Protein AF-A0A7X9WZS4-F1 (afdb_monomer_lite)

Organism: NCBI:txid2728834

InterPro domains:
  IPR036465 von Willebrand factor A-like domain superfamily [G3DSA:3.40.50.410] (125-328)
  IPR036465 von Willebrand factor A-like domain superfamily [SSF53300] (155-324)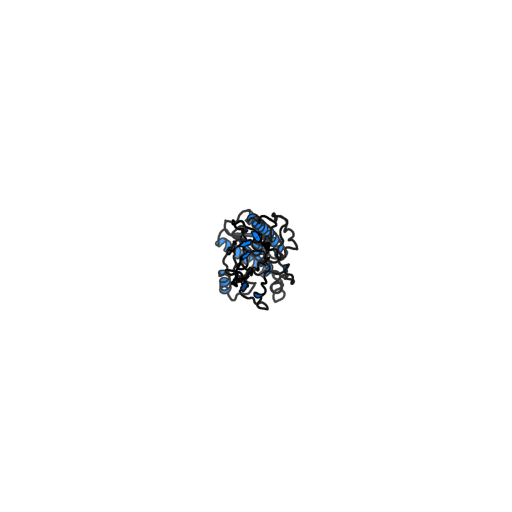

Radius of gyration: 30.69 Å; chains: 1; bounding box: 84×56×125 Å

Secondary structure (DSSP, 8-state):
-------------------PPPP----S---EEES------GGGB-STT-B-SEEEES-SGGG--EEEE--S-EE-SSPPPPSSS--TTTTSSPPTT-GGG-TTPPP-SSGGGS-EE--TTS----B-TTS-B-SS-EEESSPPP--SEE--PPPPPPS---SSHHHHHHHHTT----S-B-HHHHHHHHHHHH-SSSTTHHHHSB-TTSPBPPEEEEEEESS--B--TTEEETTEEHHHH-TT---TT---HHHHHHHHHHHHHHHHHHHHHTTEEEEEEEESS---HHHHHHHHHHSPTT-EEEESSHHHHHHHHHHHHHHHHHHHH--

Sequence (331 aa):
MVSGKCQIQRRYISGYLKRNYQRTDTTGFKEYEYDQLTFNVSGLKAGGSSWSTGITAPVGAFGQTATIGWDGCIEERQTYQNSDDDPTGEFSPIPASALDMNIDMVPNGSDASKWRPLLPDLVWGRYDSVGNWTTAKVKTSSDLSRNYTYACPTAASKLKAYSSANAFESYVNTLYPNGNTYHDIGLLWGARLMSPTGLFGSENAFTSTGGEIERHLVFMTDGDTVTSNQGYTAHGVGWWDRRQTRSNAGPSSNVLTSVVNERTKALCSAVKSKNITLWVISFGSGVSSGAQALLQSCASPNRFYVAANSATLISNFQQIADEISQLRLTK

Structure (mmCIF, N/CA/C/O backbone):
data_AF-A0A7X9WZS4-F1
#
_entry.id   AF-A0A7X9WZS4-F1
#
loop_
_atom_site.group_PDB
_atom_site.id
_atom_site.type_symbol
_atom_site.label_atom_id
_atom_site.label_alt_id
_atom_site.label_comp_id
_atom_site.label_asym_id
_atom_site.label_entity_id
_atom_site.label_seq_id
_atom_site.pdbx_PDB_ins_code
_atom_site.Cartn_x
_atom_site.Cartn_y
_atom_site.Cartn_z
_atom_site.occupancy
_atom_site.B_iso_or_equiv
_atom_site.auth_seq_id
_atom_site.auth_comp_id
_atom_site.auth_asym_id
_atom_site.auth_atom_id
_atom_site.pdbx_PDB_model_num
ATOM 1 N N . MET A 1 1 ? 60.852 -33.799 -94.257 1.00 41.00 1 MET A N 1
ATOM 2 C CA . MET A 1 1 ? 61.309 -33.757 -92.849 1.00 41.00 1 MET A CA 1
ATOM 3 C C . MET A 1 1 ? 61.554 -32.297 -92.493 1.00 41.00 1 MET A C 1
ATOM 5 O O . MET A 1 1 ? 62.288 -31.678 -93.238 1.00 41.00 1 MET A O 1
ATOM 9 N N . VAL A 1 2 ? 60.985 -31.631 -91.490 1.00 43.75 2 VAL A N 1
ATOM 10 C CA . VAL A 1 2 ? 59.870 -31.848 -90.553 1.00 43.75 2 VAL A CA 1
ATOM 11 C C . VAL A 1 2 ? 59.247 -30.450 -90.363 1.00 43.75 2 VAL A C 1
ATOM 13 O O . VAL A 1 2 ? 59.961 -29.453 -90.320 1.00 43.75 2 VAL A O 1
ATOM 16 N N . SER A 1 3 ? 57.917 -30.387 -90.324 1.00 52.94 3 SER A N 1
ATOM 17 C CA . SER A 1 3 ? 57.103 -29.184 -90.098 1.00 52.94 3 SER A CA 1
ATOM 18 C C . SER A 1 3 ? 57.341 -28.578 -88.706 1.00 52.94 3 SER A C 1
ATOM 20 O O . SER A 1 3 ? 57.421 -29.322 -87.735 1.00 52.94 3 SER A O 1
ATOM 22 N N . GLY A 1 4 ? 57.385 -27.246 -88.585 1.00 48.25 4 GLY A N 1
ATOM 23 C CA . GLY A 1 4 ? 57.456 -26.558 -87.290 1.00 48.25 4 GLY A CA 1
ATOM 24 C C . GLY A 1 4 ? 56.465 -25.400 -87.202 1.00 48.25 4 GLY A C 1
ATOM 25 O O . GLY A 1 4 ? 56.824 -24.260 -87.475 1.00 48.25 4 GLY A O 1
ATOM 26 N N . LYS A 1 5 ? 55.207 -25.673 -86.834 1.00 56.31 5 LYS A N 1
ATOM 27 C CA . LYS A 1 5 ? 54.252 -24.625 -86.433 1.00 56.31 5 LYS A CA 1
ATOM 28 C C . LYS A 1 5 ? 54.422 -24.345 -84.938 1.00 56.31 5 LYS A C 1
ATOM 30 O O . LYS A 1 5 ? 54.265 -25.255 -84.130 1.00 56.31 5 LYS A O 1
ATOM 35 N N . CYS A 1 6 ? 54.693 -23.094 -84.570 1.00 53.88 6 CYS A N 1
ATOM 36 C CA . CYS A 1 6 ? 54.651 -22.649 -83.178 1.00 53.88 6 CYS A CA 1
ATOM 37 C C . CYS A 1 6 ? 53.186 -22.607 -82.713 1.00 53.88 6 CYS A C 1
ATOM 39 O O . CYS A 1 6 ? 52.378 -21.860 -83.264 1.00 53.88 6 CYS A O 1
ATOM 41 N N . GLN A 1 7 ? 52.825 -23.447 -81.744 1.00 59.97 7 GLN A N 1
ATOM 42 C CA . GLN A 1 7 ? 51.494 -23.476 -81.140 1.00 59.97 7 GLN A CA 1
ATOM 43 C C . GLN A 1 7 ? 51.569 -22.791 -79.774 1.00 59.97 7 GLN A C 1
ATOM 45 O O . GLN A 1 7 ? 52.164 -23.323 -78.839 1.00 59.97 7 GLN A O 1
ATOM 50 N N . ILE A 1 8 ? 50.969 -21.606 -79.645 1.00 58.84 8 ILE A N 1
ATOM 51 C CA . ILE A 1 8 ? 50.782 -20.960 -78.342 1.00 58.84 8 ILE A CA 1
ATOM 52 C C . ILE A 1 8 ? 49.623 -21.673 -77.641 1.00 58.84 8 ILE A C 1
ATOM 54 O O . ILE A 1 8 ? 48.464 -21.524 -78.026 1.00 58.84 8 ILE A O 1
ATOM 58 N N . GLN A 1 9 ? 49.928 -22.456 -76.608 1.00 53.09 9 GLN A N 1
ATOM 59 C CA . GLN A 1 9 ? 48.918 -23.117 -75.786 1.00 53.09 9 GLN A CA 1
ATOM 60 C C . GLN A 1 9 ? 48.553 -22.210 -74.600 1.00 53.09 9 GLN A C 1
ATOM 62 O O . GLN A 1 9 ? 49.318 -22.076 -73.646 1.00 53.09 9 GLN A O 1
ATOM 67 N N . ARG A 1 10 ? 47.372 -21.580 -74.634 1.00 53.22 10 ARG A N 1
ATOM 68 C CA . ARG A 1 10 ? 46.830 -20.843 -73.481 1.00 53.22 10 ARG A CA 1
ATOM 69 C C . ARG A 1 10 ? 46.380 -21.855 -72.424 1.00 53.22 10 ARG A C 1
ATOM 71 O O . ARG A 1 10 ? 45.438 -22.607 -72.656 1.00 53.22 10 ARG A O 1
ATOM 78 N N . ARG A 1 11 ? 47.052 -21.895 -71.272 1.00 59.06 11 ARG A N 1
ATOM 79 C CA . ARG A 1 11 ? 46.631 -22.709 -70.121 1.00 59.06 11 ARG A CA 1
ATOM 80 C C . ARG A 1 11 ? 45.842 -21.838 -69.149 1.00 59.06 11 ARG A C 1
ATOM 82 O O . ARG A 1 11 ? 46.345 -20.816 -68.692 1.00 59.06 11 ARG A O 1
ATOM 89 N N . TYR A 1 12 ? 44.615 -22.241 -68.839 1.00 57.38 12 TYR A N 1
ATOM 90 C CA . TYR A 1 12 ? 43.842 -21.656 -67.748 1.00 57.38 12 TYR A CA 1
ATOM 91 C C . TYR A 1 12 ? 44.229 -22.376 -66.458 1.00 57.38 12 TYR A C 1
ATOM 93 O O . TYR A 1 12 ? 44.063 -23.589 -66.353 1.00 57.38 12 TYR A O 1
ATOM 101 N N . ILE A 1 13 ? 44.777 -21.640 -65.494 1.00 62.72 13 ILE A N 1
ATOM 102 C CA . ILE A 1 13 ? 44.981 -22.144 -64.136 1.00 62.72 13 ILE A CA 1
ATOM 103 C C . ILE A 1 13 ? 43.750 -21.728 -63.334 1.00 62.72 13 ILE A C 1
ATOM 105 O O . ILE A 1 13 ? 43.575 -20.553 -63.020 1.00 62.72 13 ILE A O 1
ATOM 109 N N . SER A 1 14 ? 42.883 -22.686 -63.023 1.00 64.75 14 SER A N 1
ATOM 110 C CA . SER A 1 14 ? 41.799 -22.499 -62.061 1.00 64.75 14 SER A CA 1
ATOM 111 C C . SER A 1 14 ? 42.346 -22.800 -60.669 1.00 64.75 14 SER A C 1
ATOM 113 O O . SER A 1 14 ? 42.598 -23.953 -60.331 1.00 64.75 14 SER A O 1
ATOM 115 N N . GLY A 1 15 ? 42.584 -21.758 -59.875 1.00 67.00 15 GLY A N 1
ATOM 116 C CA . GLY A 1 15 ? 42.929 -21.892 -58.461 1.00 67.00 15 GLY A CA 1
ATOM 117 C C . GLY A 1 15 ? 41.693 -21.723 -57.581 1.00 67.00 15 GLY A C 1
ATOM 118 O O . GLY A 1 15 ? 40.838 -20.887 -57.867 1.00 67.00 15 GLY A O 1
ATOM 119 N N . TYR A 1 16 ? 41.605 -22.480 -56.489 1.00 66.69 16 TYR A N 1
ATOM 120 C CA . TYR A 1 16 ? 40.638 -22.200 -55.429 1.00 66.69 16 TYR A CA 1
ATOM 121 C C . TYR A 1 16 ? 41.193 -21.104 -54.523 1.00 66.69 16 TYR A C 1
ATOM 123 O O . TYR A 1 16 ? 42.286 -21.232 -53.970 1.00 66.69 16 TYR A O 1
ATOM 131 N N . LEU A 1 17 ? 40.431 -20.028 -54.343 1.00 62.72 17 LEU A N 1
ATOM 132 C CA . LEU A 1 17 ? 40.780 -18.972 -53.403 1.00 62.72 17 LEU A CA 1
ATOM 133 C C . LEU A 1 17 ? 40.335 -19.413 -52.004 1.00 62.72 17 LEU A C 1
ATOM 135 O O . LEU A 1 17 ? 39.172 -19.272 -51.630 1.00 62.72 17 LEU A O 1
ATOM 139 N N . LYS A 1 18 ? 41.253 -20.004 -51.235 1.00 64.44 18 LYS A N 1
ATOM 140 C CA . LYS A 1 18 ? 40.987 -20.409 -49.851 1.00 64.44 18 LYS A CA 1
ATOM 141 C C . LYS A 1 18 ? 41.069 -19.177 -48.944 1.00 64.44 18 LYS A C 1
ATOM 143 O O . LYS A 1 18 ? 42.159 -18.718 -48.619 1.00 64.44 18 LYS A O 1
ATOM 148 N N . ARG A 1 19 ? 39.918 -18.626 -48.548 1.00 68.06 19 ARG A N 1
ATOM 149 C CA . ARG A 1 19 ? 39.838 -17.600 -47.494 1.00 68.06 19 ARG A CA 1
ATOM 150 C C . ARG A 1 19 ? 39.733 -18.299 -46.145 1.00 68.06 19 ARG A C 1
ATOM 152 O O . ARG A 1 19 ? 38.731 -18.950 -45.865 1.00 68.06 19 ARG A O 1
ATOM 159 N N . ASN A 1 20 ? 40.774 -18.184 -45.328 1.00 67.88 20 ASN A N 1
ATOM 160 C CA . ASN A 1 20 ? 40.726 -18.629 -43.941 1.00 67.88 20 ASN A CA 1
ATOM 161 C C . ASN A 1 20 ? 40.149 -17.482 -43.104 1.00 67.88 20 ASN A C 1
ATOM 163 O O . ASN A 1 20 ? 40.725 -16.397 -43.076 1.00 67.88 20 ASN A O 1
ATOM 167 N N . TYR A 1 21 ? 39.019 -17.716 -42.445 1.00 62.81 21 TYR A N 1
ATOM 168 C CA . TYR A 1 21 ? 38.457 -16.790 -41.466 1.00 62.81 21 TYR A CA 1
ATOM 169 C C . TYR A 1 21 ? 38.862 -17.270 -40.073 1.00 62.81 21 TYR A C 1
ATOM 171 O O . TYR A 1 21 ? 38.631 -18.430 -39.735 1.00 62.81 21 TYR A O 1
ATOM 179 N N . GLN A 1 22 ? 39.456 -16.394 -39.265 1.00 61.16 22 GLN A N 1
ATOM 180 C CA . GLN A 1 22 ? 39.537 -16.603 -37.822 1.00 61.16 22 GLN A CA 1
ATOM 181 C C . GLN A 1 22 ? 38.392 -15.827 -37.175 1.00 61.16 22 GLN A C 1
ATOM 183 O O . GLN A 1 22 ? 38.304 -14.609 -37.313 1.00 61.16 22 GLN A O 1
ATOM 188 N N . ARG A 1 23 ? 37.484 -16.549 -36.515 1.00 64.56 23 ARG A N 1
ATOM 189 C CA . ARG A 1 23 ? 36.442 -15.973 -35.666 1.00 64.56 23 ARG A CA 1
ATOM 190 C C . ARG A 1 23 ? 36.998 -15.897 -34.249 1.00 64.56 23 ARG A C 1
ATOM 192 O O . ARG A 1 23 ? 37.309 -16.932 -33.668 1.00 64.56 23 ARG A O 1
ATOM 199 N N . THR A 1 24 ? 37.104 -14.688 -33.714 1.00 64.75 24 THR A N 1
ATOM 200 C CA . THR A 1 24 ? 37.394 -14.456 -32.298 1.00 64.75 24 THR A CA 1
ATOM 201 C C . THR A 1 24 ? 36.090 -14.042 -31.634 1.00 64.75 24 THR A C 1
ATOM 203 O O . THR A 1 24 ? 35.614 -12.933 -31.862 1.00 64.75 24 THR A O 1
ATOM 206 N N . ASP A 1 25 ? 35.491 -14.940 -30.856 1.00 66.75 25 ASP A N 1
ATOM 207 C CA . ASP A 1 25 ? 34.346 -14.605 -30.012 1.00 66.75 25 ASP A CA 1
ATOM 208 C C . ASP A 1 25 ? 34.865 -14.017 -28.697 1.00 66.75 25 ASP A C 1
ATOM 210 O O . ASP A 1 25 ? 35.488 -14.714 -27.897 1.00 66.75 25 ASP A O 1
ATOM 214 N N . THR A 1 26 ? 34.639 -12.725 -28.471 1.00 60.38 26 THR A N 1
ATOM 215 C CA . THR A 1 26 ? 34.892 -12.087 -27.177 1.00 60.38 26 THR A CA 1
ATOM 216 C C . THR A 1 26 ? 33.677 -12.265 -26.273 1.00 60.38 26 THR A C 1
ATOM 218 O O . THR A 1 26 ? 32.570 -11.836 -26.590 1.00 60.38 26 THR A O 1
ATOM 221 N N . THR A 1 27 ? 33.876 -12.897 -25.118 1.00 69.81 27 THR A N 1
ATOM 222 C CA . THR A 1 27 ? 32.888 -12.910 -24.034 1.00 69.81 27 THR A CA 1
ATOM 223 C C . THR A 1 27 ? 32.935 -11.577 -23.298 1.00 69.81 27 THR A C 1
ATOM 225 O O . THR A 1 27 ? 34.004 -11.160 -22.853 1.00 69.81 27 THR A O 1
ATOM 228 N N . GLY A 1 28 ? 31.795 -10.911 -23.149 1.00 74.50 28 GLY A N 1
ATOM 229 C CA . GLY A 1 28 ? 31.708 -9.637 -22.445 1.00 74.50 28 GLY A CA 1
ATOM 230 C C . GLY A 1 28 ? 30.289 -9.086 -22.432 1.00 74.50 28 GLY A C 1
ATOM 231 O O . GLY A 1 28 ? 29.395 -9.617 -23.093 1.00 74.50 28 GLY A O 1
ATOM 232 N N . PHE A 1 29 ? 30.089 -8.019 -21.663 1.00 86.19 29 PHE A N 1
ATOM 233 C CA . PHE A 1 29 ? 28.841 -7.270 -21.670 1.00 86.19 29 PHE A CA 1
ATOM 234 C C . PHE A 1 29 ? 28.553 -6.735 -23.079 1.00 86.19 29 PHE A C 1
ATOM 236 O O . PHE A 1 29 ? 29.410 -6.093 -23.687 1.00 86.19 29 PHE A O 1
ATOM 243 N N . LYS A 1 30 ? 27.350 -7.007 -23.594 1.00 88.25 30 LYS A N 1
ATOM 244 C CA . LYS A 1 30 ? 26.902 -6.521 -24.904 1.00 88.25 30 LYS A CA 1
ATOM 245 C C . LYS A 1 30 ? 26.047 -5.264 -24.766 1.00 88.25 30 LYS A C 1
ATOM 247 O O . LYS A 1 30 ? 26.368 -4.229 -25.337 1.00 88.25 30 LYS A O 1
ATOM 252 N N . GLU A 1 31 ? 24.934 -5.393 -24.057 1.00 92.69 31 GLU A N 1
ATOM 253 C CA . GLU A 1 31 ? 23.912 -4.365 -23.877 1.00 92.69 31 GLU A CA 1
ATOM 254 C C . GLU A 1 31 ? 23.041 -4.738 -22.672 1.00 92.69 31 GLU A C 1
ATOM 256 O O . GLU A 1 31 ? 22.948 -5.915 -22.310 1.00 92.69 31 GLU A O 1
ATOM 261 N N . TYR A 1 32 ? 22.398 -3.745 -22.065 1.00 95.06 32 TYR A N 1
ATOM 262 C CA . TYR A 1 32 ? 21.340 -3.961 -21.091 1.00 95.06 32 TYR A CA 1
ATOM 263 C C . TYR A 1 32 ? 20.041 -4.312 -21.818 1.00 95.06 32 TYR A C 1
ATOM 265 O O . TYR A 1 32 ? 19.725 -3.735 -22.862 1.00 95.06 32 TYR A O 1
ATOM 273 N N . GLU A 1 33 ? 19.273 -5.236 -21.246 1.00 95.12 33 GLU A N 1
ATOM 274 C CA . GLU A 1 33 ? 17.934 -5.594 -21.708 1.00 95.12 33 GLU A CA 1
ATOM 275 C C . GLU A 1 33 ? 16.942 -5.401 -20.558 1.00 95.12 33 GLU A C 1
ATOM 277 O O . GLU A 1 33 ? 17.020 -6.088 -19.542 1.00 95.12 33 GLU A O 1
ATOM 282 N N . TYR A 1 34 ? 16.004 -4.471 -20.734 1.00 96.31 34 TYR A N 1
ATOM 283 C CA . TYR A 1 34 ? 14.935 -4.201 -19.778 1.00 96.31 34 TYR A CA 1
ATOM 284 C C . TYR A 1 34 ? 13.615 -4.708 -20.348 1.00 96.31 34 TYR A C 1
ATOM 286 O O . TYR A 1 34 ? 13.174 -4.265 -21.411 1.00 96.31 34 TYR A O 1
ATOM 294 N N . ASP A 1 35 ? 12.968 -5.616 -19.625 1.00 95.94 35 ASP A N 1
ATOM 295 C CA . ASP A 1 35 ? 11.689 -6.217 -19.998 1.00 95.94 35 ASP A CA 1
ATOM 296 C C . ASP A 1 35 ? 10.938 -6.692 -18.742 1.00 95.94 35 ASP A C 1
ATOM 298 O O . ASP A 1 35 ? 11.461 -6.625 -17.627 1.00 95.94 35 ASP A O 1
ATOM 302 N N . GLN A 1 36 ? 9.708 -7.173 -18.904 1.00 94.00 36 GLN A N 1
ATOM 303 C CA . GLN A 1 36 ? 9.016 -7.921 -17.862 1.00 94.00 36 GLN A CA 1
ATOM 304 C C . GLN A 1 36 ? 9.597 -9.339 -17.785 1.00 94.00 36 GLN A C 1
ATOM 306 O O . GLN A 1 36 ? 9.299 -10.201 -18.610 1.00 94.00 36 GLN A O 1
ATOM 311 N N . LEU A 1 37 ? 10.449 -9.577 -16.787 1.00 92.12 37 LEU A N 1
ATOM 312 C CA . LEU A 1 37 ? 11.166 -10.838 -16.614 1.00 92.12 37 LEU A CA 1
ATOM 313 C C . LEU A 1 37 ? 10.697 -11.577 -15.361 1.00 92.12 37 LEU A C 1
ATOM 315 O O . LEU A 1 37 ? 10.389 -10.973 -14.335 1.00 92.12 37 LEU A O 1
ATOM 319 N N . THR A 1 38 ? 10.688 -12.907 -15.433 1.00 92.56 38 THR A N 1
ATOM 320 C CA . THR A 1 38 ? 10.518 -13.746 -14.241 1.00 92.56 38 THR A CA 1
ATOM 321 C C . THR A 1 38 ? 11.850 -13.842 -13.508 1.00 92.56 38 THR A C 1
ATOM 323 O O . THR A 1 38 ? 12.858 -14.212 -14.108 1.00 92.56 38 THR A O 1
ATOM 326 N N . PHE A 1 39 ? 11.851 -13.545 -12.209 1.00 91.88 39 PHE A N 1
ATOM 327 C CA . PHE A 1 39 ? 13.041 -13.622 -11.369 1.00 91.88 39 PHE A CA 1
ATOM 328 C C . PHE A 1 39 ? 12.784 -14.486 -10.134 1.00 91.88 39 PHE A C 1
ATOM 330 O O . PHE A 1 39 ? 11.747 -14.368 -9.479 1.00 91.88 39 PHE A O 1
ATOM 337 N N . ASN A 1 40 ? 13.734 -15.364 -9.807 1.00 92.19 40 ASN A N 1
ATOM 338 C CA . ASN A 1 40 ? 13.618 -16.223 -8.638 1.00 92.19 40 ASN A CA 1
ATOM 339 C C . ASN A 1 40 ? 14.033 -15.462 -7.369 1.00 92.19 40 ASN A C 1
ATOM 341 O O . ASN A 1 40 ? 15.209 -15.185 -7.149 1.00 92.19 40 ASN A O 1
ATOM 345 N N . VAL A 1 41 ? 13.057 -15.182 -6.507 1.00 93.06 41 VAL A N 1
ATOM 346 C CA . VAL A 1 41 ? 13.252 -14.492 -5.222 1.00 93.06 41 VAL A CA 1
ATOM 347 C C . VAL A 1 41 ? 13.368 -15.445 -4.025 1.00 93.06 41 VAL A C 1
ATOM 349 O O . VAL A 1 41 ? 13.393 -14.998 -2.880 1.00 93.06 41 VAL A O 1
ATOM 352 N N . SER A 1 42 ? 13.451 -16.762 -4.245 1.00 90.88 42 SER A N 1
ATOM 353 C CA . SER A 1 42 ? 13.467 -17.763 -3.168 1.00 90.88 42 SER A CA 1
ATOM 354 C C . SER A 1 42 ? 14.661 -17.616 -2.227 1.00 90.88 42 SER A C 1
ATOM 356 O O . SER A 1 42 ? 14.574 -18.046 -1.083 1.00 90.88 42 SER A O 1
ATOM 358 N N . GLY A 1 43 ? 15.753 -16.984 -2.675 1.00 92.38 43 GLY A N 1
ATOM 359 C CA . GLY A 1 43 ? 16.917 -16.679 -1.837 1.00 92.38 43 GLY A CA 1
ATOM 360 C C . GLY A 1 43 ? 16.614 -15.754 -0.649 1.00 92.38 43 GLY A C 1
ATOM 361 O O . GLY A 1 43 ? 17.362 -15.752 0.327 1.00 92.38 43 GLY A O 1
ATOM 362 N N . LEU A 1 44 ? 15.492 -15.021 -0.677 1.00 93.94 44 LEU A N 1
ATOM 363 C CA . LEU A 1 44 ? 15.023 -14.255 0.482 1.00 93.94 44 LEU A CA 1
ATOM 364 C C . LEU A 1 44 ? 14.516 -15.159 1.606 1.00 93.94 44 LEU A C 1
ATOM 366 O O . LEU A 1 44 ? 14.454 -14.737 2.759 1.00 93.94 44 LEU A O 1
ATOM 370 N N . LYS A 1 45 ? 14.149 -16.409 1.305 1.00 90.06 45 LYS A N 1
ATOM 371 C CA . LYS A 1 45 ? 13.663 -17.340 2.314 1.00 90.06 45 LYS A CA 1
ATOM 372 C C . LYS A 1 45 ? 14.840 -18.023 3.009 1.00 90.06 45 LYS A C 1
ATOM 374 O O . LYS A 1 45 ? 15.458 -18.919 2.448 1.00 90.06 45 LYS A O 1
ATOM 379 N N . ALA A 1 46 ? 15.079 -17.669 4.271 1.00 86.38 46 ALA A N 1
ATOM 380 C CA . ALA A 1 46 ? 16.141 -18.254 5.098 1.00 86.38 46 ALA A CA 1
ATOM 381 C C . ALA A 1 46 ? 15.678 -19.477 5.928 1.00 86.38 46 ALA A C 1
ATOM 383 O O . ALA A 1 46 ? 16.366 -19.904 6.851 1.00 86.38 46 ALA A O 1
ATOM 384 N N . GLY A 1 47 ? 14.506 -20.042 5.609 1.00 83.56 47 GLY A N 1
ATOM 385 C CA . GLY A 1 47 ? 13.896 -21.176 6.318 1.00 83.56 47 GLY A CA 1
ATOM 386 C C . GLY A 1 47 ? 12.946 -20.768 7.453 1.00 83.56 47 GLY A C 1
ATOM 387 O O . GLY A 1 47 ? 13.083 -19.709 8.059 1.00 83.56 47 GLY A O 1
ATOM 388 N N . GLY A 1 48 ? 11.934 -21.600 7.728 1.00 78.88 48 GLY A N 1
ATOM 389 C CA . GLY A 1 48 ? 10.945 -21.346 8.787 1.00 78.88 48 GLY A CA 1
ATOM 390 C C . GLY A 1 48 ? 10.269 -19.975 8.660 1.00 78.88 48 GLY A C 1
ATOM 391 O O . GLY A 1 48 ? 9.747 -19.636 7.596 1.00 78.88 48 GLY A O 1
ATOM 392 N N . SER A 1 49 ? 10.304 -19.176 9.728 1.00 80.62 49 SER A N 1
ATOM 393 C CA . SER A 1 49 ? 9.818 -17.783 9.757 1.00 80.62 49 SER A CA 1
ATOM 394 C C . SER A 1 49 ? 10.921 -16.743 9.509 1.00 80.62 49 SER A C 1
ATOM 396 O O . SER A 1 49 ? 10.653 -15.547 9.584 1.00 80.62 49 SER A O 1
ATOM 398 N N . SER A 1 50 ? 12.141 -17.184 9.200 1.00 87.75 50 SER A N 1
ATOM 399 C CA . SER A 1 50 ? 13.302 -16.322 8.979 1.00 87.75 50 SER A CA 1
ATOM 400 C C . SER A 1 50 ? 13.420 -15.896 7.518 1.00 87.75 50 SER A C 1
ATOM 402 O O . SER A 1 50 ? 13.058 -16.635 6.592 1.00 87.75 50 SER A O 1
ATOM 404 N N . TRP A 1 51 ? 13.964 -14.699 7.318 1.00 91.69 51 TRP A N 1
ATOM 405 C CA . TRP A 1 51 ? 14.169 -14.096 6.008 1.00 91.69 51 TRP A CA 1
ATOM 406 C C . TRP A 1 51 ? 15.561 -13.476 5.897 1.00 91.69 51 TRP A C 1
ATOM 408 O O . TRP A 1 51 ? 16.079 -12.925 6.867 1.00 91.69 51 TRP A O 1
ATOM 418 N N . SER A 1 52 ? 16.152 -13.576 4.709 1.00 93.62 52 SER A N 1
ATOM 419 C CA . SER A 1 52 ? 17.385 -12.880 4.345 1.00 93.62 52 SER A CA 1
ATOM 420 C C . SER A 1 52 ? 17.085 -11.402 4.089 1.00 93.62 52 SER A C 1
ATOM 422 O O . SER A 1 52 ? 16.016 -11.060 3.587 1.00 93.62 52 SER A O 1
ATOM 424 N N . THR A 1 53 ? 18.052 -10.528 4.358 1.00 93.12 53 THR A N 1
ATOM 425 C CA . THR A 1 53 ? 17.948 -9.080 4.095 1.00 93.12 53 THR A CA 1
ATOM 426 C C . THR A 1 53 ? 18.204 -8.706 2.634 1.00 93.12 53 THR A C 1
ATOM 428 O O . THR A 1 53 ? 18.247 -7.526 2.295 1.00 93.12 53 THR A O 1
ATOM 431 N N . GLY A 1 54 ? 18.408 -9.690 1.758 1.00 95.25 54 GLY A N 1
ATOM 432 C CA . GLY A 1 54 ? 18.626 -9.461 0.340 1.00 95.25 54 GLY A CA 1
ATOM 433 C C . GLY A 1 54 ? 18.934 -10.729 -0.447 1.00 95.25 54 GLY A C 1
ATOM 434 O O . GLY A 1 54 ? 19.084 -11.818 0.111 1.00 95.25 54 GLY A O 1
ATOM 435 N N . ILE A 1 55 ? 19.024 -10.559 -1.762 1.00 96.19 55 ILE A N 1
ATOM 436 C CA . ILE A 1 55 ? 19.411 -11.572 -2.756 1.00 96.19 55 ILE A CA 1
ATOM 437 C C . ILE A 1 55 ? 20.418 -10.971 -3.729 1.00 96.19 55 ILE A C 1
ATOM 439 O O . ILE A 1 55 ? 20.694 -9.779 -3.675 1.00 96.19 55 ILE A O 1
ATOM 443 N N . THR A 1 56 ? 20.975 -11.773 -4.630 1.00 96.19 56 THR A N 1
ATOM 444 C CA . THR A 1 56 ? 21.857 -11.276 -5.687 1.00 96.19 56 THR A CA 1
ATOM 445 C C . THR A 1 56 ? 21.196 -11.389 -7.056 1.00 96.19 56 THR A C 1
ATOM 447 O O . THR A 1 56 ? 20.452 -12.334 -7.319 1.00 96.19 56 THR A O 1
ATOM 450 N N . ALA A 1 57 ? 21.453 -10.418 -7.932 1.00 94.44 57 ALA A N 1
ATOM 451 C CA . ALA A 1 57 ? 20.932 -10.384 -9.299 1.00 94.44 57 ALA A CA 1
ATOM 452 C C . ALA A 1 57 ? 21.954 -9.749 -10.265 1.00 94.44 57 ALA A C 1
ATOM 454 O O . ALA A 1 57 ? 22.754 -8.916 -9.830 1.00 94.44 57 ALA A O 1
ATOM 455 N N . PRO A 1 58 ? 21.948 -10.098 -11.567 1.00 92.19 58 PRO A N 1
ATOM 456 C CA . PRO A 1 58 ? 22.881 -9.564 -12.565 1.00 92.19 58 PRO A CA 1
ATOM 457 C C . PRO A 1 58 ? 22.462 -8.166 -13.048 1.00 92.19 58 PRO A C 1
ATOM 459 O O . PRO A 1 58 ? 22.227 -7.942 -14.233 1.00 92.19 58 PRO A O 1
ATOM 462 N N . VAL A 1 59 ? 22.307 -7.235 -12.110 1.00 92.62 59 VAL A N 1
ATOM 463 C CA . VAL A 1 59 ? 21.802 -5.882 -12.374 1.00 92.62 59 VAL A CA 1
ATOM 464 C C . VAL A 1 59 ? 22.787 -4.766 -12.036 1.00 92.62 59 VAL A C 1
ATOM 466 O O . VAL A 1 59 ? 22.445 -3.589 -12.079 1.00 92.62 59 VAL A O 1
ATOM 469 N N . GLY A 1 60 ? 24.005 -5.129 -11.647 1.00 91.88 60 GLY A N 1
ATOM 470 C CA . GLY A 1 60 ? 25.088 -4.178 -11.468 1.00 91.88 60 GLY A CA 1
ATOM 471 C C . GLY A 1 60 ? 25.609 -3.653 -12.805 1.00 91.88 60 GLY A C 1
ATOM 472 O O . GLY A 1 60 ? 25.221 -4.106 -13.886 1.00 91.88 60 GLY A O 1
ATOM 473 N N . ALA A 1 61 ? 26.559 -2.723 -12.717 1.00 90.69 61 ALA A N 1
ATOM 474 C CA . ALA A 1 61 ? 27.209 -2.130 -13.879 1.00 90.69 61 ALA A CA 1
ATOM 475 C C . ALA A 1 61 ? 27.722 -3.208 -14.848 1.00 90.69 61 ALA A C 1
ATOM 477 O O . ALA A 1 61 ? 28.425 -4.138 -14.444 1.00 90.69 61 ALA A O 1
ATOM 478 N N . PH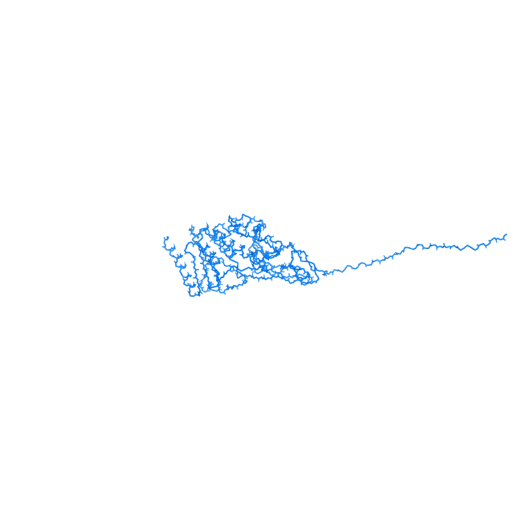E A 1 62 ? 27.383 -3.072 -16.129 1.00 90.00 62 PHE A N 1
ATOM 479 C CA . PHE A 1 62 ? 27.731 -4.025 -17.185 1.00 90.00 62 PHE A CA 1
ATOM 480 C C . PHE A 1 62 ? 27.227 -5.460 -16.920 1.00 90.00 62 PHE A C 1
ATOM 482 O O . PHE A 1 62 ? 27.890 -6.433 -17.278 1.00 90.00 62 PHE A O 1
ATOM 489 N N . GLY A 1 63 ? 26.062 -5.607 -16.275 1.00 87.12 63 GLY A N 1
ATOM 490 C CA . GLY A 1 63 ? 25.445 -6.905 -15.971 1.00 87.12 63 GLY A CA 1
ATOM 491 C C . GLY A 1 63 ? 26.140 -7.682 -14.849 1.00 87.12 63 GLY A C 1
ATOM 492 O O . GLY A 1 63 ? 25.919 -8.885 -14.694 1.00 87.12 63 GLY A O 1
ATOM 493 N N . GLN A 1 64 ? 27.004 -7.021 -14.073 1.00 91.56 64 GLN A N 1
ATOM 494 C CA . GLN A 1 64 ? 27.651 -7.634 -12.917 1.00 91.56 64 GLN A CA 1
ATOM 495 C C . GLN A 1 64 ? 26.629 -8.029 -11.849 1.00 91.56 64 GLN A C 1
ATOM 497 O O . GLN A 1 64 ? 25.535 -7.475 -11.751 1.00 91.56 64 GLN A O 1
ATOM 502 N N . THR A 1 65 ? 27.001 -8.995 -11.013 1.00 94.44 65 THR A N 1
ATOM 503 C CA . THR A 1 65 ? 26.174 -9.367 -9.864 1.00 94.44 65 THR A CA 1
ATOM 504 C C . THR A 1 65 ? 26.161 -8.232 -8.844 1.00 94.44 65 THR A C 1
ATOM 506 O O . THR A 1 65 ? 27.215 -7.751 -8.437 1.00 94.44 65 THR A O 1
ATOM 509 N N . ALA A 1 66 ? 24.969 -7.837 -8.413 1.00 95.12 66 ALA A N 1
ATOM 510 C CA . ALA A 1 66 ? 24.739 -6.862 -7.359 1.00 95.12 66 ALA A CA 1
ATOM 511 C C . ALA A 1 66 ? 23.827 -7.452 -6.280 1.00 95.12 66 ALA A C 1
ATOM 513 O O . ALA A 1 66 ? 23.020 -8.346 -6.553 1.00 95.12 66 ALA A O 1
ATOM 514 N N . THR A 1 67 ? 23.959 -6.942 -5.058 1.00 96.06 67 THR A N 1
ATOM 515 C CA . THR A 1 67 ? 23.050 -7.259 -3.954 1.00 96.06 67 THR A CA 1
ATOM 516 C C . THR A 1 67 ? 21.795 -6.40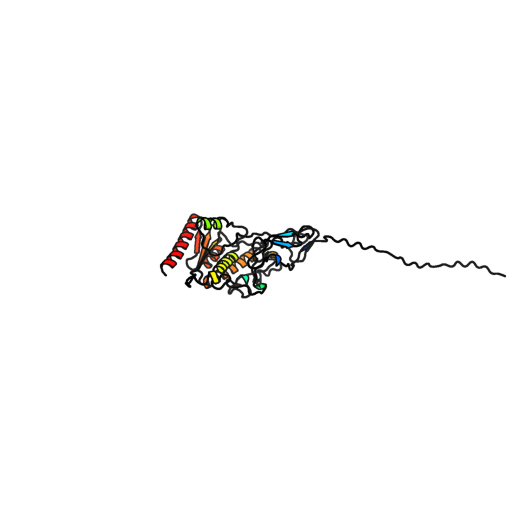4 -4.067 1.00 96.06 67 THR A C 1
ATOM 518 O O . THR A 1 67 ? 21.879 -5.186 -4.177 1.00 96.06 67 T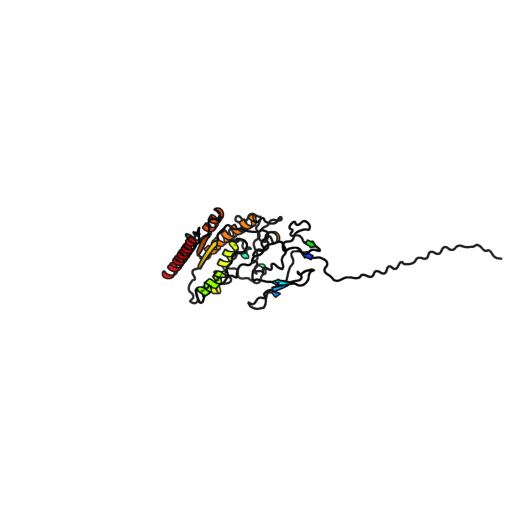HR A O 1
ATOM 521 N N . ILE A 1 68 ? 20.642 -7.057 -4.002 1.00 96.50 68 ILE A N 1
ATOM 522 C CA . ILE A 1 68 ? 19.310 -6.466 -3.934 1.00 96.50 68 ILE A CA 1
ATOM 523 C C . ILE A 1 68 ? 18.880 -6.525 -2.477 1.00 96.50 68 ILE A C 1
ATOM 525 O O . ILE A 1 68 ? 18.623 -7.615 -1.959 1.00 96.50 68 ILE A O 1
ATOM 529 N N . GLY A 1 69 ? 18.837 -5.372 -1.815 1.00 95.62 69 GLY A N 1
ATOM 530 C CA . GLY A 1 69 ? 18.339 -5.284 -0.448 1.00 95.62 69 GLY A CA 1
ATOM 531 C C . GLY A 1 69 ? 16.834 -5.537 -0.385 1.00 95.62 69 GLY A C 1
ATOM 532 O O . GLY A 1 69 ? 16.092 -5.179 -1.300 1.00 95.62 69 GLY A O 1
ATOM 533 N N . TRP A 1 70 ? 16.382 -6.142 0.709 1.00 95.88 70 TRP A N 1
ATOM 534 C CA . TRP A 1 70 ? 14.975 -6.212 1.068 1.00 95.88 70 TRP A CA 1
ATOM 535 C C . TRP A 1 70 ? 14.781 -5.624 2.463 1.00 95.88 70 TRP A C 1
ATOM 537 O O . TRP A 1 70 ? 15.242 -6.174 3.463 1.00 95.88 70 TRP A O 1
ATOM 547 N N . ASP A 1 71 ? 14.099 -4.487 2.510 1.00 93.31 71 ASP A N 1
ATOM 548 C CA . ASP A 1 71 ? 13.790 -3.720 3.720 1.00 93.31 71 ASP A CA 1
ATOM 549 C C . ASP A 1 71 ? 12.516 -4.212 4.438 1.00 93.31 71 ASP A C 1
ATOM 551 O O . ASP A 1 71 ? 12.139 -3.674 5.477 1.00 93.31 71 ASP A O 1
ATOM 555 N N . GLY A 1 72 ? 11.881 -5.269 3.916 1.00 92.88 72 GLY A N 1
ATOM 556 C CA . GLY A 1 72 ? 10.700 -5.913 4.490 1.00 92.88 72 GLY A CA 1
ATOM 557 C C . GLY A 1 72 ? 9.377 -5.505 3.840 1.00 92.88 72 GLY A C 1
ATOM 558 O O . GLY A 1 72 ? 8.352 -6.124 4.132 1.00 92.88 72 GLY A O 1
ATOM 559 N N . CYS A 1 73 ? 9.375 -4.520 2.938 1.00 94.56 73 CYS A N 1
ATOM 560 C CA . CYS A 1 73 ? 8.165 -4.118 2.230 1.00 94.56 73 CYS A CA 1
ATOM 561 C C . CYS A 1 73 ? 7.685 -5.173 1.228 1.00 94.56 73 CYS A C 1
ATOM 563 O O . CYS A 1 73 ? 8.465 -5.921 0.637 1.00 94.56 73 CYS A O 1
ATOM 565 N N . ILE A 1 74 ? 6.372 -5.246 1.027 1.00 95.56 74 ILE A N 1
ATOM 566 C CA . ILE A 1 74 ? 5.739 -6.271 0.194 1.00 95.56 74 ILE A CA 1
ATOM 567 C C . ILE A 1 74 ? 4.774 -5.653 -0.809 1.00 95.56 74 ILE A C 1
ATOM 569 O O . ILE A 1 74 ? 4.097 -4.669 -0.524 1.00 95.56 74 ILE A O 1
ATOM 573 N N . GLU A 1 75 ? 4.684 -6.281 -1.973 1.00 96.94 75 GLU A N 1
ATOM 574 C CA . GLU A 1 75 ? 3.564 -6.109 -2.880 1.00 96.94 75 GLU A CA 1
ATOM 575 C C . GLU A 1 75 ? 2.400 -7.016 -2.468 1.00 96.94 75 GLU A C 1
ATOM 577 O O . GLU A 1 75 ? 2.579 -8.146 -1.994 1.00 96.94 75 GLU A O 1
ATOM 582 N N . GLU A 1 76 ? 1.192 -6.524 -2.711 1.00 97.38 76 GLU A N 1
ATOM 583 C CA . GLU A 1 76 ? -0.059 -7.229 -2.524 1.00 97.38 76 GLU A CA 1
ATOM 584 C C . GLU A 1 76 ? -0.181 -8.482 -3.397 1.00 97.38 76 GLU A C 1
ATOM 586 O O . GLU A 1 76 ? 0.534 -8.720 -4.378 1.00 97.38 76 GLU A O 1
ATOM 591 N N . ARG A 1 77 ? -1.145 -9.307 -2.991 1.00 96.56 77 ARG A N 1
ATOM 592 C CA . ARG A 1 77 ? -1.605 -10.497 -3.712 1.00 96.56 77 ARG A CA 1
ATOM 593 C C . ARG A 1 77 ? -2.206 -10.114 -5.067 1.00 96.56 77 ARG A C 1
ATOM 595 O O . ARG A 1 77 ? -2.154 -8.962 -5.481 1.00 96.56 77 ARG A O 1
ATOM 602 N N . GLN A 1 78 ? -2.780 -11.085 -5.778 1.00 97.25 78 GLN A N 1
ATOM 603 C CA . GLN A 1 78 ? -3.491 -10.793 -7.022 1.00 97.25 78 GLN A CA 1
ATOM 604 C C . GLN A 1 78 ? -4.506 -9.659 -6.828 1.00 97.25 78 GLN A C 1
ATOM 606 O O . GLN A 1 78 ? -5.428 -9.759 -6.018 1.00 97.25 78 GLN A O 1
ATOM 611 N N . THR A 1 79 ? -4.308 -8.604 -7.606 1.00 96.19 79 THR A N 1
ATOM 612 C CA . THR A 1 79 ? -5.162 -7.425 -7.651 1.00 96.19 79 THR A CA 1
ATOM 613 C C . THR A 1 79 ? -6.183 -7.578 -8.762 1.00 96.19 79 THR A C 1
ATOM 615 O O . THR A 1 79 ? -5.882 -8.134 -9.820 1.00 96.19 79 THR A O 1
ATOM 618 N N . TYR A 1 80 ? -7.396 -7.092 -8.521 1.00 95.50 80 TYR A N 1
ATOM 619 C CA . TYR A 1 80 ? -8.377 -6.933 -9.582 1.00 95.50 80 TYR A CA 1
ATOM 620 C C . TYR A 1 80 ? -8.003 -5.731 -10.450 1.00 95.50 80 TYR A C 1
ATOM 622 O O . TYR A 1 80 ? -7.857 -4.620 -9.942 1.00 95.50 80 TYR A O 1
ATOM 630 N N . GLN A 1 81 ? -7.831 -5.983 -11.745 1.00 95.00 81 GLN A N 1
ATOM 631 C CA . GLN A 1 81 ? -7.679 -4.938 -12.743 1.00 95.00 81 GLN A CA 1
ATOM 632 C C . GLN A 1 81 ? -9.069 -4.480 -13.175 1.00 95.00 81 GLN A C 1
ATOM 634 O O . GLN A 1 81 ? -9.893 -5.314 -13.555 1.00 95.00 81 GLN A O 1
ATOM 639 N N . ASN A 1 82 ? -9.290 -3.171 -13.138 1.00 94.88 82 ASN A N 1
ATOM 640 C CA . ASN A 1 82 ? -10.552 -2.570 -13.531 1.00 94.88 82 ASN A CA 1
ATOM 641 C C . ASN A 1 82 ? -10.933 -2.875 -14.985 1.00 94.88 82 ASN A C 1
ATOM 643 O O . ASN A 1 82 ? -10.067 -3.139 -15.831 1.00 94.88 82 ASN A O 1
ATOM 647 N N . SER A 1 83 ? -12.236 -2.855 -15.271 1.00 92.31 83 SER A N 1
ATOM 648 C CA . SER A 1 83 ? -12.743 -3.146 -16.615 1.00 92.31 83 SER A CA 1
ATOM 649 C C . SER A 1 83 ? -12.414 -2.022 -17.604 1.00 92.31 83 SER A C 1
ATOM 651 O O . SER A 1 83 ? -12.112 -2.290 -18.772 1.00 92.31 83 SER A O 1
ATOM 653 N N . ASP A 1 84 ? -12.356 -0.790 -17.105 1.00 91.88 84 ASP A N 1
ATOM 654 C CA . ASP A 1 84 ? -11.868 0.404 -17.783 1.00 91.88 84 ASP A CA 1
ATOM 655 C C . ASP A 1 84 ? -11.052 1.298 -16.813 1.00 91.88 84 ASP A C 1
ATOM 657 O O . ASP A 1 84 ? -10.492 0.813 -15.827 1.00 91.88 84 ASP A O 1
ATOM 661 N N . ASP A 1 85 ? -10.879 2.583 -17.139 1.00 89.31 85 ASP A N 1
ATOM 662 C CA . ASP A 1 85 ? -10.178 3.555 -16.284 1.00 89.31 85 ASP A CA 1
ATOM 663 C C . ASP A 1 85 ? -11.146 4.344 -15.361 1.00 89.31 85 ASP A C 1
ATOM 665 O O . ASP A 1 85 ? -10.750 5.362 -14.788 1.00 89.31 85 ASP A O 1
ATOM 669 N N . ASP A 1 86 ? -12.393 3.883 -15.193 1.00 94.44 86 ASP A N 1
ATOM 670 C CA . ASP A 1 86 ? -13.387 4.393 -14.242 1.00 94.44 86 ASP A CA 1
ATOM 671 C C . ASP A 1 86 ? -13.733 3.316 -13.183 1.00 94.44 86 ASP A C 1
ATOM 673 O O . ASP A 1 86 ? -14.439 2.348 -13.449 1.00 94.44 86 ASP A O 1
ATOM 677 N N . PRO A 1 87 ? -13.267 3.456 -11.931 1.00 95.62 87 PRO A N 1
ATOM 678 C CA . PRO A 1 87 ? -13.527 2.478 -10.874 1.00 95.62 87 PRO A CA 1
ATOM 679 C C . PRO A 1 87 ? -14.948 2.507 -10.304 1.00 95.62 87 PRO A C 1
ATOM 681 O O . PRO A 1 87 ? -15.250 1.719 -9.400 1.00 95.62 87 PRO A O 1
ATOM 684 N N . THR A 1 88 ? -15.803 3.427 -10.751 1.00 95.94 88 THR A N 1
ATOM 685 C CA . THR A 1 88 ? -17.107 3.671 -10.134 1.00 95.94 88 THR A CA 1
ATOM 686 C C . THR A 1 88 ? -17.980 2.418 -10.158 1.00 95.94 88 THR A C 1
ATOM 688 O O . THR A 1 88 ? -18.345 1.898 -11.207 1.00 95.94 88 THR A O 1
ATOM 691 N N . GLY A 1 89 ? -18.366 1.941 -8.971 1.00 93.44 89 GLY A N 1
ATOM 692 C CA . GLY A 1 89 ? -19.251 0.782 -8.822 1.00 93.44 89 GLY A CA 1
ATOM 693 C C . GLY A 1 89 ? -18.578 -0.586 -8.982 1.00 93.44 89 GLY A C 1
ATOM 694 O O . GLY A 1 89 ? -19.206 -1.592 -8.659 1.00 93.44 89 GLY A O 1
ATOM 695 N N . GLU A 1 90 ? -17.303 -0.658 -9.374 1.00 95.44 90 GLU A N 1
ATOM 696 C CA . GLU A 1 90 ? -16.616 -1.941 -9.588 1.00 95.44 90 GLU A CA 1
ATOM 697 C C . GLU A 1 90 ? -16.312 -2.710 -8.291 1.00 95.44 90 GLU A C 1
ATOM 699 O O . GLU A 1 90 ? -16.060 -3.912 -8.324 1.00 95.44 90 GLU A O 1
ATOM 704 N N . PHE A 1 91 ? -16.361 -2.036 -7.137 1.00 96.88 91 PHE A N 1
ATOM 705 C CA . PHE A 1 91 ? -16.076 -2.624 -5.822 1.00 96.88 91 PHE A CA 1
ATOM 706 C C . PHE A 1 91 ? -17.325 -2.818 -4.947 1.00 96.88 91 PHE A C 1
ATOM 708 O O . PHE A 1 91 ? -17.214 -2.969 -3.727 1.00 96.88 91 PHE A O 1
ATOM 715 N N . SER A 1 92 ? -18.517 -2.837 -5.555 1.00 92.69 92 SER A N 1
ATOM 716 C CA . SER A 1 92 ? -19.792 -3.083 -4.871 1.00 92.69 92 SER A CA 1
ATOM 717 C C . SER A 1 92 ? -20.617 -4.174 -5.581 1.00 92.69 92 SER A C 1
ATOM 719 O O . SER A 1 92 ? -21.422 -3.859 -6.459 1.00 92.69 92 SER A O 1
ATOM 721 N N . PRO A 1 93 ? -20.464 -5.462 -5.203 1.00 95.31 93 PRO A N 1
ATOM 722 C CA . PRO A 1 93 ? -19.554 -5.981 -4.175 1.00 95.31 93 PRO A CA 1
ATOM 723 C C . PRO A 1 93 ? -18.088 -6.017 -4.637 1.00 95.31 93 PRO A C 1
ATOM 725 O O . PRO A 1 93 ? -17.805 -5.966 -5.830 1.00 95.31 93 PRO A O 1
ATOM 728 N N . ILE A 1 94 ? -17.150 -6.161 -3.690 1.00 97.62 94 ILE A N 1
ATOM 729 C CA . ILE A 1 94 ? -15.727 -6.379 -4.005 1.00 97.62 94 ILE A CA 1
ATOM 730 C C . ILE A 1 94 ? -15.598 -7.628 -4.900 1.00 97.62 94 ILE A C 1
ATOM 732 O O . ILE A 1 94 ? -16.081 -8.696 -4.502 1.00 97.62 94 ILE A O 1
ATOM 736 N N . PRO A 1 95 ? -14.929 -7.543 -6.067 1.00 97.31 95 PRO A N 1
ATOM 737 C CA . PRO A 1 95 ? -14.763 -8.680 -6.963 1.00 97.31 95 PRO A CA 1
ATOM 738 C C . PRO A 1 95 ? -14.049 -9.851 -6.285 1.00 97.31 95 PRO A C 1
ATOM 740 O O . PRO A 1 95 ? -13.025 -9.673 -5.628 1.00 97.31 95 PRO A O 1
ATOM 743 N N . ALA A 1 96 ? -14.525 -11.079 -6.507 1.00 95.88 96 ALA A N 1
ATOM 744 C CA . ALA A 1 96 ? -13.918 -12.280 -5.919 1.00 95.88 96 ALA A CA 1
ATOM 745 C C . ALA A 1 96 ? -12.449 -12.495 -6.345 1.00 95.88 96 ALA A C 1
ATOM 747 O O . ALA A 1 96 ? -11.674 -13.121 -5.626 1.00 95.88 96 ALA A O 1
ATOM 748 N N . SER A 1 97 ? -12.057 -11.961 -7.505 1.00 95.62 97 SER A N 1
ATOM 749 C CA . SER A 1 97 ? -10.683 -11.981 -8.018 1.00 95.62 97 SER A CA 1
ATOM 750 C C . SER A 1 97 ? -9.761 -10.925 -7.393 1.00 95.62 97 SER A C 1
ATOM 752 O O . SER A 1 97 ? -8.552 -11.000 -7.616 1.00 95.62 97 SER A O 1
ATOM 754 N N . ALA A 1 98 ? -10.297 -9.964 -6.627 1.00 97.50 98 ALA A N 1
ATOM 755 C CA . ALA A 1 98 ? -9.536 -8.971 -5.864 1.00 97.50 98 ALA A CA 1
ATOM 756 C C . ALA A 1 98 ? -8.990 -9.600 -4.569 1.00 97.50 98 ALA A C 1
ATOM 758 O O . ALA A 1 98 ? -9.406 -9.267 -3.456 1.00 97.50 98 ALA A O 1
ATOM 759 N N . LEU A 1 99 ? -8.084 -10.573 -4.705 1.00 97.94 99 LEU A N 1
ATOM 760 C CA . LEU A 1 99 ? -7.533 -11.317 -3.566 1.00 97.94 99 LEU A CA 1
ATOM 761 C C . LEU A 1 99 ? -6.764 -10.408 -2.600 1.00 97.94 99 LEU A C 1
ATOM 763 O O . LEU A 1 99 ? -6.704 -10.679 -1.401 1.00 97.94 99 LEU A O 1
ATOM 767 N N . ASP A 1 100 ? -6.201 -9.317 -3.111 1.00 97.75 100 ASP A N 1
ATOM 768 C CA . ASP A 1 100 ? -5.599 -8.256 -2.315 1.00 97.75 100 ASP A CA 1
ATOM 769 C C . ASP A 1 100 ? -6.612 -7.563 -1.388 1.00 97.75 100 ASP A C 1
ATOM 771 O O . ASP A 1 100 ? -6.283 -7.266 -0.248 1.00 97.75 100 ASP A O 1
ATOM 775 N N . MET A 1 101 ? -7.868 -7.376 -1.788 1.00 98.12 101 MET A N 1
ATOM 776 C CA . MET A 1 101 ? -8.885 -6.741 -0.934 1.00 98.12 101 MET A CA 1
ATOM 777 C C . MET A 1 101 ? -9.547 -7.700 0.062 1.00 98.12 101 MET A C 1
ATOM 779 O O . MET A 1 101 ? -10.303 -7.269 0.935 1.00 98.12 101 MET A O 1
ATOM 783 N N . ASN A 1 102 ? -9.265 -9.001 -0.024 1.00 97.62 102 ASN A N 1
ATOM 784 C CA . ASN A 1 102 ? -9.813 -9.971 0.912 1.00 97.62 102 ASN A CA 1
ATOM 785 C C . ASN A 1 102 ? -9.094 -9.888 2.273 1.00 97.62 102 ASN A C 1
ATOM 787 O O . ASN A 1 102 ? -7.947 -10.318 2.434 1.00 97.62 102 ASN A O 1
ATOM 791 N N . ILE A 1 103 ? -9.802 -9.340 3.265 1.00 97.81 103 ILE A N 1
ATOM 792 C CA . ILE A 1 103 ? -9.322 -9.152 4.643 1.00 97.81 103 ILE A CA 1
ATOM 793 C C . ILE A 1 103 ? -8.988 -10.494 5.321 1.00 97.81 103 ILE A C 1
ATOM 795 O O . ILE A 1 103 ? -8.020 -10.573 6.076 1.00 97.81 103 ILE A O 1
ATOM 799 N N . ASP A 1 104 ? -9.741 -11.557 5.031 1.00 97.19 104 ASP A N 1
ATOM 800 C CA . ASP A 1 104 ? -9.650 -12.830 5.762 1.00 97.19 104 ASP A CA 1
ATOM 801 C C . ASP A 1 104 ? -8.851 -13.898 5.018 1.00 97.19 104 ASP A C 1
ATOM 803 O O . ASP A 1 104 ? -8.632 -14.993 5.531 1.00 97.19 104 ASP A O 1
ATOM 807 N N . MET A 1 105 ? -8.413 -13.623 3.791 1.00 95.62 105 MET A N 1
ATOM 808 C CA . MET A 1 105 ? -7.742 -14.647 3.006 1.00 95.62 105 MET A CA 1
ATOM 809 C C . MET A 1 105 ? -6.437 -15.077 3.684 1.00 95.62 105 MET A C 1
ATOM 811 O O . MET A 1 105 ? -5.525 -14.267 3.886 1.00 95.62 105 MET A O 1
ATOM 815 N N . VAL A 1 106 ? -6.304 -16.378 3.922 1.00 95.69 106 VAL A N 1
ATOM 816 C CA . VAL A 1 106 ? -5.032 -17.042 4.223 1.00 95.69 106 VAL A CA 1
ATOM 817 C C . VAL A 1 106 ? -4.451 -17.580 2.907 1.00 95.69 106 VAL A C 1
ATOM 819 O O . VAL A 1 106 ? -5.203 -18.169 2.124 1.00 95.69 106 VAL A O 1
ATOM 822 N N . PRO A 1 107 ? -3.153 -17.367 2.602 1.00 94.12 107 PRO A N 1
ATOM 823 C CA . PRO A 1 107 ? -2.539 -17.920 1.396 1.00 94.12 107 PRO A CA 1
ATOM 824 C C . PRO A 1 107 ? -2.741 -19.435 1.292 1.00 94.12 107 PRO A C 1
ATOM 826 O O . PRO A 1 107 ? -2.521 -20.165 2.255 1.00 94.12 107 PRO A O 1
ATOM 829 N N . ASN A 1 108 ? -3.130 -19.911 0.110 1.00 94.50 108 ASN A N 1
ATOM 830 C CA . ASN A 1 108 ? -3.525 -21.307 -0.123 1.00 94.50 108 ASN A CA 1
ATOM 831 C C . ASN A 1 108 ? -2.497 -22.098 -0.950 1.00 94.50 108 ASN A C 1
ATOM 833 O O . ASN A 1 108 ? -2.803 -23.157 -1.487 1.00 94.50 108 ASN A O 1
ATOM 837 N N . GLY A 1 109 ? -1.284 -21.561 -1.097 1.00 90.94 109 GLY A N 1
ATOM 838 C CA . GLY A 1 109 ? -0.202 -22.166 -1.876 1.00 90.94 109 GLY A CA 1
ATOM 839 C C . GLY A 1 109 ? -0.139 -21.718 -3.339 1.00 90.94 109 GLY A C 1
ATOM 840 O O . GLY A 1 109 ? 0.944 -21.781 -3.923 1.00 90.94 109 GLY A O 1
ATOM 841 N N . SER A 1 110 ? -1.225 -21.182 -3.910 1.00 95.06 110 SER A N 1
ATOM 842 C CA . SER A 1 110 ? -1.198 -20.570 -5.248 1.00 95.06 110 SER A CA 1
ATOM 843 C C . SER A 1 110 ? -0.413 -19.257 -5.251 1.00 95.06 110 SER A C 1
ATOM 845 O O . SER A 1 110 ? -0.443 -18.511 -4.269 1.00 95.06 110 SER A O 1
ATOM 847 N N . ASP A 1 111 ? 0.248 -18.928 -6.360 1.00 92.12 111 ASP A N 1
ATOM 848 C CA . ASP A 1 111 ? 1.005 -17.673 -6.477 1.00 92.12 111 ASP A CA 1
ATOM 849 C C . ASP A 1 111 ? 0.108 -16.431 -6.441 1.00 92.12 111 ASP A C 1
ATOM 851 O O . ASP A 1 111 ? 0.508 -15.398 -5.909 1.00 92.12 111 ASP A O 1
ATOM 855 N N . ALA A 1 112 ? -1.136 -16.545 -6.914 1.00 96.19 112 ALA A N 1
ATOM 856 C CA . ALA A 1 112 ? -2.141 -15.489 -6.809 1.00 96.19 112 ALA A CA 1
ATOM 857 C C . ALA A 1 112 ? -2.442 -15.103 -5.349 1.00 96.19 112 ALA A C 1
ATOM 859 O O . ALA A 1 112 ? -2.723 -13.941 -5.059 1.00 96.19 112 ALA A O 1
ATOM 860 N N . SER A 1 113 ? -2.350 -16.065 -4.425 1.00 96.00 113 SER A N 1
ATOM 861 C CA . SER A 1 113 ? -2.643 -15.872 -3.001 1.00 96.00 113 SER A CA 1
ATOM 862 C C . SER A 1 113 ? -1.470 -15.347 -2.169 1.00 96.00 113 SER A C 1
ATOM 864 O O . SER A 1 113 ? -1.652 -15.056 -0.985 1.00 96.00 113 SER A O 1
ATOM 866 N N . LYS A 1 114 ? -0.266 -15.262 -2.747 1.00 93.94 114 LYS A N 1
ATOM 867 C CA . LYS A 1 114 ? 0.958 -14.877 -2.036 1.00 93.94 114 LYS A CA 1
ATOM 868 C C . LYS A 1 114 ? 1.231 -13.387 -2.214 1.00 93.94 114 LYS A C 1
ATOM 870 O O . LYS A 1 114 ? 1.079 -12.845 -3.307 1.00 93.94 114 LYS A O 1
ATOM 875 N N . TRP A 1 115 ? 1.687 -12.753 -1.140 1.00 94.94 115 TRP A N 1
ATOM 876 C CA . TRP A 1 115 ? 2.409 -11.488 -1.239 1.00 94.94 115 TRP A CA 1
ATOM 877 C C . TRP A 1 115 ? 3.778 -11.717 -1.862 1.00 94.94 115 TRP A C 1
ATOM 879 O O . TRP A 1 115 ? 4.325 -12.824 -1.804 1.00 94.94 115 TRP A O 1
ATOM 889 N N . ARG A 1 116 ? 4.333 -10.659 -2.444 1.00 93.69 116 ARG A N 1
ATOM 890 C CA . ARG A 1 116 ? 5.652 -10.687 -3.080 1.00 93.69 116 ARG A CA 1
ATOM 891 C C . ARG A 1 116 ? 6.565 -9.695 -2.366 1.00 93.69 116 ARG A C 1
ATOM 893 O O . ARG A 1 116 ? 6.071 -8.684 -1.879 1.00 93.69 116 ARG A O 1
ATOM 900 N N . PRO A 1 117 ? 7.873 -9.960 -2.267 1.00 95.19 117 PRO A N 1
ATOM 901 C CA . PRO A 1 117 ? 8.809 -8.961 -1.771 1.00 95.19 117 PRO A CA 1
ATOM 902 C C . PRO A 1 117 ? 8.822 -7.766 -2.730 1.00 95.19 117 PRO A C 1
ATOM 904 O O . PRO A 1 117 ? 8.921 -7.948 -3.944 1.00 95.19 117 PRO A O 1
ATOM 907 N N . LEU A 1 118 ? 8.728 -6.556 -2.189 1.00 95.94 118 LEU A N 1
ATOM 908 C CA . LEU A 1 118 ? 8.933 -5.334 -2.951 1.00 95.94 118 LEU A CA 1
ATOM 909 C C . LEU A 1 118 ? 10.445 -5.092 -3.034 1.00 95.94 118 LEU A C 1
ATOM 911 O O . LEU A 1 118 ? 11.112 -4.928 -2.015 1.00 95.94 118 LEU A O 1
ATOM 915 N N . LEU A 1 119 ? 10.995 -5.141 -4.248 1.00 96.38 119 LEU A N 1
ATOM 916 C CA . LEU A 1 119 ? 12.439 -5.081 -4.500 1.00 96.38 119 LEU A CA 1
ATOM 917 C C . LEU A 1 119 ? 12.772 -3.899 -5.426 1.00 96.38 119 LEU A C 1
ATOM 919 O O . LEU A 1 119 ? 12.831 -4.080 -6.646 1.00 96.38 119 LEU A O 1
ATOM 923 N N . PRO A 1 120 ? 12.989 -2.685 -4.887 1.00 95.31 120 PRO A N 1
ATOM 924 C CA . PRO A 1 120 ? 13.243 -1.490 -5.692 1.00 95.31 120 PRO A CA 1
ATOM 925 C C . PRO A 1 120 ? 14.584 -1.543 -6.441 1.00 95.31 120 PRO A C 1
ATOM 927 O O . PRO A 1 120 ? 14.755 -0.845 -7.430 1.00 95.31 120 PRO A O 1
ATOM 930 N N . ASP A 1 121 ? 15.529 -2.394 -6.047 1.00 95.12 121 ASP A N 1
ATOM 931 C CA . ASP A 1 121 ? 16.787 -2.551 -6.791 1.00 95.12 121 ASP A CA 1
ATOM 932 C C . ASP A 1 121 ? 16.698 -3.604 -7.912 1.00 95.12 121 ASP A C 1
ATOM 934 O O . ASP A 1 121 ? 17.673 -3.857 -8.625 1.00 95.12 121 ASP A O 1
ATOM 938 N N . LEU A 1 122 ? 15.522 -4.202 -8.123 1.00 95.12 122 LEU A N 1
ATOM 939 C CA . LEU A 1 122 ? 15.272 -5.187 -9.179 1.00 95.12 122 LEU A CA 1
ATOM 940 C C . LEU A 1 122 ? 14.309 -4.677 -10.270 1.00 95.12 122 LEU A C 1
ATOM 942 O O . LEU A 1 122 ? 14.101 -5.362 -11.267 1.00 95.12 122 LEU A O 1
ATOM 946 N N . VAL A 1 123 ? 13.736 -3.480 -10.121 1.00 95.88 123 VAL A N 1
ATOM 947 C CA . VAL A 1 123 ? 12.699 -2.947 -11.025 1.00 95.88 123 VAL A CA 1
ATOM 948 C C . VAL A 1 123 ? 13.187 -1.687 -11.750 1.00 95.88 123 VAL A C 1
ATOM 950 O O . VAL A 1 123 ? 13.991 -0.926 -11.221 1.00 95.88 123 VAL A O 1
ATOM 953 N N . TRP A 1 124 ? 12.723 -1.463 -12.984 1.00 95.88 124 TRP A N 1
ATOM 954 C CA . TRP A 1 124 ? 12.963 -0.235 -13.756 1.00 95.88 124 TRP A CA 1
ATOM 955 C C . TRP A 1 124 ? 11.679 0.207 -14.457 1.00 95.88 124 TRP A C 1
ATOM 957 O O . TRP A 1 124 ? 11.032 -0.584 -15.147 1.00 95.88 124 TRP A O 1
ATOM 967 N N . GLY A 1 125 ? 11.364 1.492 -14.344 1.00 96.69 125 GLY A N 1
ATOM 968 C CA . GLY A 1 125 ? 10.386 2.186 -15.163 1.00 96.69 125 GLY A CA 1
ATOM 969 C C . GLY A 1 125 ? 10.945 2.430 -16.563 1.00 96.69 125 GLY A C 1
ATOM 970 O O . GLY A 1 125 ? 11.595 3.438 -16.826 1.00 96.69 125 GLY A O 1
ATOM 971 N N . ARG A 1 126 ? 10.717 1.489 -17.479 1.00 96.56 126 ARG A N 1
ATOM 972 C CA . ARG A 1 126 ? 11.266 1.524 -18.843 1.00 96.56 126 ARG A CA 1
ATOM 973 C C . ARG A 1 126 ? 10.857 2.783 -19.620 1.00 96.56 126 ARG A C 1
ATOM 975 O O . ARG A 1 126 ? 9.684 3.163 -19.628 1.00 96.56 126 ARG A O 1
ATOM 982 N N . TYR A 1 127 ? 11.817 3.366 -20.338 1.00 96.75 127 TYR A N 1
ATOM 983 C CA . TYR A 1 127 ? 11.618 4.455 -21.295 1.00 96.75 127 TYR A CA 1
ATOM 984 C C . TYR A 1 127 ? 12.426 4.215 -22.579 1.00 96.75 127 TYR A C 1
ATOM 986 O O . TYR A 1 127 ? 13.436 3.512 -22.563 1.00 96.75 127 TYR A O 1
ATOM 994 N N . ASP A 1 128 ? 11.940 4.744 -23.702 1.00 95.81 128 ASP A N 1
ATOM 995 C CA . ASP A 1 128 ? 12.571 4.622 -25.016 1.00 95.81 128 ASP A CA 1
ATOM 996 C C . ASP A 1 128 ? 13.773 5.575 -25.183 1.00 95.81 128 ASP A C 1
ATOM 998 O O . ASP A 1 128 ? 14.124 6.346 -24.289 1.00 95.81 128 ASP A O 1
ATOM 1002 N N . SER A 1 129 ? 14.425 5.541 -26.349 1.00 94.44 129 SER A N 1
ATOM 1003 C CA . SER A 1 129 ? 15.623 6.347 -26.621 1.00 94.44 129 SER A CA 1
ATOM 1004 C C . SER A 1 129 ? 15.392 7.862 -26.632 1.00 94.44 129 SER A C 1
ATOM 1006 O O . SER A 1 129 ? 16.366 8.610 -26.638 1.00 94.44 129 SER A O 1
ATOM 1008 N N . VAL A 1 130 ? 14.139 8.323 -26.676 1.00 95.38 130 VAL A N 1
ATOM 1009 C CA . VAL A 1 130 ? 13.783 9.750 -26.614 1.00 95.38 130 VAL A CA 1
ATOM 1010 C C . VAL A 1 130 ? 13.144 10.135 -25.275 1.00 95.38 130 VAL A C 1
ATOM 1012 O O . VAL A 1 130 ? 12.795 11.296 -25.080 1.00 95.38 130 VAL A O 1
ATOM 1015 N N . GLY A 1 131 ? 13.040 9.193 -24.333 1.00 94.44 131 GLY A N 1
ATOM 1016 C CA . GLY A 1 131 ? 12.555 9.426 -22.975 1.00 94.44 131 GLY A CA 1
ATOM 1017 C C . GLY A 1 131 ? 11.060 9.180 -22.767 1.00 94.44 131 GLY A C 1
ATOM 1018 O O . GLY A 1 131 ? 10.570 9.430 -21.666 1.00 94.44 131 GLY A O 1
ATOM 1019 N N . ASN A 1 132 ? 10.322 8.668 -23.759 1.00 95.62 132 ASN A N 1
ATOM 1020 C CA . ASN A 1 132 ? 8.923 8.296 -23.536 1.00 95.62 132 ASN A CA 1
ATOM 1021 C C . ASN A 1 132 ? 8.859 7.000 -22.738 1.00 95.62 132 ASN A C 1
ATOM 1023 O O . ASN A 1 132 ? 9.542 6.028 -23.064 1.00 95.62 132 ASN A O 1
ATOM 1027 N N . TRP A 1 133 ? 8.002 6.940 -21.724 1.00 96.00 133 TRP A N 1
ATOM 1028 C CA . TRP A 1 133 ? 7.791 5.690 -21.005 1.00 96.00 133 TRP A CA 1
ATOM 1029 C C . TRP A 1 133 ? 7.189 4.634 -21.923 1.00 96.00 133 TRP A C 1
ATOM 1031 O O . TRP A 1 133 ? 6.390 4.925 -22.815 1.00 96.00 133 TRP A O 1
ATOM 1041 N N . THR A 1 134 ? 7.579 3.385 -21.703 1.00 95.44 134 THR A N 1
ATOM 1042 C CA . THR A 1 134 ? 7.152 2.269 -22.541 1.00 95.44 134 THR A CA 1
ATOM 1043 C C . THR A 1 134 ? 7.012 0.992 -21.729 1.00 95.44 134 THR A C 1
ATOM 1045 O O . THR A 1 134 ? 7.742 0.762 -20.769 1.00 95.44 134 THR A O 1
ATOM 1048 N N . THR A 1 135 ? 6.069 0.136 -22.112 1.00 94.62 135 THR A N 1
ATOM 1049 C CA . THR A 1 135 ? 5.999 -1.243 -21.612 1.00 94.62 135 THR A CA 1
ATOM 1050 C C . THR A 1 135 ? 6.760 -2.210 -22.514 1.00 94.62 135 THR A C 1
ATOM 1052 O O . THR A 1 135 ? 6.985 -3.349 -22.107 1.00 94.62 135 THR A O 1
ATOM 1055 N N . ALA A 1 136 ? 7.202 -1.772 -23.697 1.00 95.56 136 ALA A N 1
ATOM 1056 C CA . ALA A 1 136 ? 7.987 -2.591 -24.607 1.00 95.56 136 ALA A CA 1
ATOM 1057 C C . ALA A 1 136 ? 9.377 -2.905 -24.034 1.00 95.56 136 ALA A C 1
ATOM 1059 O O . ALA A 1 136 ? 9.888 -2.211 -23.149 1.00 95.56 136 ALA A O 1
ATOM 1060 N N . LYS A 1 137 ? 9.995 -3.954 -24.580 1.00 97.38 137 LYS A N 1
ATOM 1061 C CA . LYS A 1 137 ? 11.396 -4.290 -24.328 1.00 97.38 137 LYS A CA 1
ATOM 1062 C C . LYS A 1 137 ? 12.304 -3.154 -24.792 1.00 97.38 137 LYS A C 1
ATOM 1064 O O . LYS A 1 137 ? 12.173 -2.685 -25.922 1.00 97.38 137 LYS A O 1
ATOM 1069 N N . VAL A 1 138 ? 13.266 -2.781 -23.954 1.00 97.56 138 VAL A N 1
ATOM 1070 C CA . VAL A 1 138 ? 14.290 -1.780 -24.275 1.00 97.56 138 VAL A CA 1
ATOM 1071 C C . VAL A 1 138 ? 15.664 -2.436 -24.237 1.00 97.56 138 VAL A C 1
ATOM 1073 O O . VAL A 1 138 ? 16.020 -3.084 -23.254 1.00 97.56 138 VAL A O 1
ATOM 1076 N N . LYS A 1 139 ? 16.433 -2.261 -25.314 1.00 96.38 139 LYS A N 1
ATOM 1077 C CA . LYS A 1 139 ? 17.838 -2.667 -25.407 1.00 96.38 139 LYS A CA 1
ATOM 1078 C C . LYS A 1 139 ? 18.708 -1.438 -25.581 1.00 96.38 139 LYS A C 1
ATOM 1080 O O . LYS A 1 139 ? 18.404 -0.596 -26.423 1.00 96.38 139 LYS A O 1
ATOM 1085 N N . THR A 1 140 ? 19.752 -1.313 -24.773 1.00 94.75 140 THR A N 1
ATOM 1086 C CA . THR A 1 140 ? 20.590 -0.110 -24.760 1.00 94.75 140 THR A CA 1
ATOM 1087 C C . THR A 1 140 ? 21.985 -0.403 -24.217 1.00 94.75 140 THR A C 1
ATOM 1089 O O . THR A 1 140 ? 22.175 -1.275 -23.373 1.00 94.75 140 THR A O 1
ATOM 1092 N N . SER A 1 141 ? 22.982 0.342 -24.688 1.00 92.44 141 SER A N 1
ATOM 1093 C CA . SER A 1 141 ? 24.341 0.310 -24.136 1.00 92.44 141 SER A CA 1
ATOM 1094 C C . SER A 1 141 ? 24.473 1.074 -22.813 1.00 92.44 141 SER A C 1
ATOM 1096 O O . SER A 1 141 ? 25.499 0.959 -22.148 1.00 92.44 141 SER A O 1
ATOM 1098 N N . SER A 1 142 ? 23.471 1.875 -22.450 1.00 91.44 142 SER A N 1
ATOM 1099 C CA . SER A 1 142 ? 23.470 2.720 -21.253 1.00 91.44 142 SER A CA 1
ATOM 1100 C C . SER A 1 142 ? 22.577 2.136 -20.168 1.00 91.44 142 SER A C 1
ATOM 1102 O O . SER A 1 142 ? 21.471 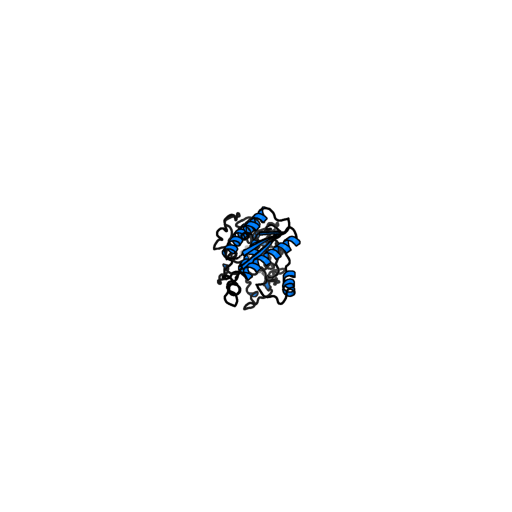1.690 -20.461 1.00 91.44 142 SER A O 1
ATOM 1104 N N . ASP A 1 143 ? 23.037 2.188 -18.920 1.00 92.69 143 ASP A N 1
ATOM 1105 C CA . ASP A 1 143 ? 22.224 1.786 -17.773 1.00 92.69 143 ASP A CA 1
ATOM 1106 C C . ASP A 1 143 ? 21.083 2.793 -17.569 1.00 92.69 143 ASP A C 1
ATOM 1108 O O . ASP A 1 143 ? 21.326 3.998 -17.437 1.00 92.69 143 ASP A O 1
ATOM 1112 N N . LEU A 1 144 ? 19.838 2.321 -17.600 1.00 95.00 144 LEU A N 1
ATOM 1113 C CA . LEU A 1 144 ? 18.671 3.164 -17.374 1.00 95.00 144 LEU A CA 1
ATOM 1114 C C . LEU A 1 144 ? 18.548 3.519 -15.893 1.00 95.00 144 LEU A C 1
ATOM 1116 O O . LEU A 1 144 ? 18.788 2.700 -15.002 1.00 95.00 144 LEU A O 1
ATOM 1120 N N . SER A 1 145 ? 18.076 4.736 -15.623 1.00 94.56 145 SER A N 1
ATOM 1121 C CA . SER A 1 145 ? 17.637 5.079 -14.274 1.00 94.56 145 SER A CA 1
ATOM 1122 C C . SER A 1 145 ? 16.411 4.243 -13.889 1.00 94.56 145 SER A C 1
ATOM 1124 O O . SER A 1 145 ? 15.650 3.790 -14.747 1.00 94.56 145 SER A O 1
ATOM 1126 N N . ARG A 1 146 ? 16.189 4.055 -12.583 1.00 93.94 146 ARG A N 1
ATOM 1127 C CA . ARG A 1 146 ? 15.011 3.334 -12.071 1.00 93.94 146 ARG A CA 1
ATOM 1128 C C . ARG A 1 146 ? 13.702 3.967 -12.525 1.00 93.94 146 ARG A C 1
ATOM 1130 O O . ARG A 1 146 ? 12.753 3.235 -12.754 1.00 93.94 146 ARG A O 1
ATOM 1137 N N . ASN A 1 147 ? 13.672 5.291 -12.700 1.00 95.81 147 ASN A N 1
ATOM 1138 C CA . ASN A 1 147 ? 12.532 6.038 -13.238 1.00 95.81 147 ASN A CA 1
ATOM 1139 C C . ASN A 1 147 ? 11.213 5.826 -12.459 1.00 95.81 147 ASN A C 1
ATOM 1141 O O . ASN A 1 147 ? 10.136 5.710 -13.036 1.00 95.81 147 ASN A O 1
ATOM 1145 N N . TYR A 1 148 ? 11.312 5.751 -11.132 1.00 95.94 148 TYR A N 1
ATOM 1146 C CA . TYR A 1 148 ? 10.183 5.784 -10.203 1.00 95.94 148 TYR A CA 1
ATOM 1147 C C . TYR A 1 148 ? 10.649 6.258 -8.826 1.00 95.94 148 TYR A C 1
ATOM 1149 O O . TYR A 1 148 ? 11.849 6.319 -8.545 1.00 95.94 148 TYR A O 1
ATOM 1157 N N . THR A 1 149 ? 9.693 6.558 -7.951 1.00 95.19 149 THR A N 1
ATOM 1158 C CA . THR A 1 149 ? 9.928 6.808 -6.528 1.00 95.19 149 THR A CA 1
ATOM 1159 C C . THR A 1 149 ? 9.494 5.612 -5.691 1.00 95.19 149 THR A C 1
ATOM 1161 O O . THR A 1 149 ? 8.616 4.844 -6.079 1.00 95.19 149 THR A O 1
ATOM 1164 N N . TYR A 1 150 ? 10.120 5.440 -4.532 1.00 94.31 150 TYR A N 1
ATOM 1165 C CA . TYR A 1 150 ? 9.833 4.347 -3.614 1.00 94.31 150 TYR A CA 1
ATOM 1166 C C . TYR A 1 150 ? 9.895 4.845 -2.172 1.00 94.31 150 TYR A C 1
ATOM 1168 O O . TYR A 1 150 ? 10.727 5.689 -1.838 1.00 94.31 150 TYR A O 1
ATOM 1176 N N . ALA A 1 151 ? 9.022 4.302 -1.330 1.00 93.06 151 ALA A N 1
ATOM 1177 C CA . ALA A 1 151 ? 9.061 4.478 0.109 1.00 93.06 151 ALA A CA 1
ATOM 1178 C C . ALA A 1 151 ? 8.645 3.168 0.786 1.00 93.06 151 ALA A C 1
ATOM 1180 O O . ALA A 1 151 ? 7.671 2.540 0.371 1.00 93.06 151 ALA A O 1
ATOM 1181 N N . CYS A 1 152 ? 9.355 2.802 1.853 1.00 92.50 152 CYS A N 1
ATOM 1182 C CA . CYS A 1 152 ? 8.949 1.738 2.762 1.00 92.50 152 CYS A CA 1
ATOM 1183 C C . CYS A 1 152 ? 8.596 2.352 4.119 1.00 92.50 152 CYS A C 1
ATOM 1185 O O . CYS A 1 152 ? 9.468 2.979 4.730 1.00 92.50 152 CYS A O 1
ATOM 1187 N N . PRO A 1 153 ? 7.343 2.238 4.595 1.00 91.81 153 PRO A N 1
ATOM 1188 C CA . PRO A 1 153 ? 6.990 2.711 5.925 1.00 91.81 153 PRO A CA 1
ATOM 1189 C C . PRO A 1 153 ? 7.644 1.850 7.010 1.00 91.81 153 PRO A C 1
ATOM 1191 O O . PRO A 1 153 ? 8.004 0.692 6.789 1.00 91.81 153 PRO A O 1
ATOM 1194 N N . THR A 1 154 ? 7.738 2.404 8.219 1.00 92.12 154 THR A N 1
ATOM 1195 C CA . THR A 1 154 ? 8.151 1.658 9.412 1.00 92.12 154 THR A CA 1
ATOM 1196 C C . THR A 1 154 ? 7.292 0.405 9.589 1.00 92.12 154 THR A C 1
ATOM 1198 O O . THR A 1 154 ? 6.068 0.450 9.451 1.00 92.12 154 THR A O 1
ATOM 1201 N N . ALA A 1 155 ? 7.930 -0.719 9.926 1.00 91.50 155 ALA A N 1
ATOM 1202 C CA . ALA A 1 155 ? 7.245 -1.993 10.099 1.00 91.50 155 ALA A CA 1
ATOM 1203 C C . ALA A 1 155 ? 6.097 -1.898 11.124 1.00 91.50 155 ALA A C 1
ATOM 1205 O O . ALA A 1 155 ? 6.260 -1.426 12.258 1.00 91.50 155 ALA A O 1
ATOM 1206 N N . ALA A 1 156 ? 4.923 -2.390 10.728 1.00 91.94 156 ALA A N 1
ATOM 1207 C CA . ALA A 1 156 ? 3.767 -2.465 11.610 1.00 91.94 156 ALA A CA 1
ATOM 1208 C C . ALA A 1 156 ? 4.021 -3.454 12.760 1.00 91.94 156 ALA A C 1
ATOM 1210 O O . ALA A 1 156 ? 4.593 -4.529 12.569 1.00 91.94 156 ALA A O 1
ATOM 1211 N N . SER A 1 157 ? 3.552 -3.115 13.960 1.00 90.44 157 SER A N 1
ATOM 1212 C CA . SER A 1 157 ? 3.523 -4.038 15.093 1.00 90.44 157 SER A CA 1
ATOM 1213 C C . SER A 1 157 ? 2.168 -4.729 15.160 1.00 90.44 157 SER A C 1
ATOM 1215 O O . SER A 1 157 ? 1.126 -4.080 15.108 1.00 90.44 157 SER A O 1
ATOM 1217 N N . LYS A 1 158 ? 2.183 -6.045 15.382 1.00 89.94 158 LYS A N 1
ATOM 1218 C CA . LYS A 1 158 ? 0.999 -6.768 15.860 1.00 89.94 158 LYS A CA 1
ATOM 1219 C C . LYS A 1 158 ? 0.543 -6.227 17.216 1.00 89.94 158 LYS A C 1
ATOM 1221 O O . LYS A 1 158 ? 1.326 -5.586 17.932 1.00 89.94 158 LYS A O 1
ATOM 1226 N N . LEU A 1 159 ? -0.696 -6.558 17.584 1.00 86.00 159 LEU A N 1
ATOM 1227 C CA . LEU A 1 159 ? -1.200 -6.346 18.934 1.00 86.00 159 LEU A CA 1
ATOM 1228 C C . LEU A 1 159 ? -0.309 -7.097 19.932 1.00 86.00 159 LEU A C 1
ATOM 1230 O O . LEU A 1 159 ? -0.109 -8.305 19.825 1.00 86.00 159 LEU A O 1
ATOM 1234 N N . LYS A 1 160 ? 0.248 -6.366 20.895 1.00 88.25 160 LYS A N 1
ATOM 1235 C CA . LYS A 1 160 ? 1.092 -6.919 21.955 1.00 88.25 160 LYS A CA 1
ATOM 1236 C C . LYS A 1 160 ? 1.000 -6.056 23.203 1.00 88.25 160 LYS A C 1
ATOM 1238 O O . LYS A 1 160 ? 0.735 -4.858 23.116 1.00 88.25 160 LYS A O 1
ATOM 1243 N N . ALA A 1 161 ? 1.279 -6.660 24.352 1.00 90.44 161 ALA A N 1
ATOM 1244 C CA . ALA A 1 161 ? 1.537 -5.902 25.564 1.00 90.44 161 ALA A CA 1
ATOM 1245 C C . ALA A 1 161 ? 2.902 -5.208 25.457 1.00 90.44 161 ALA A C 1
ATOM 1247 O O . ALA A 1 161 ? 3.889 -5.813 25.033 1.00 90.44 161 ALA A O 1
ATOM 1248 N N . TYR A 1 162 ? 2.954 -3.943 25.861 1.00 93.00 162 TYR A N 1
ATOM 1249 C CA . TYR A 1 162 ? 4.203 -3.222 26.074 1.00 93.00 162 TYR A CA 1
ATOM 1250 C C . TYR A 1 162 ? 4.549 -3.263 27.562 1.00 93.00 162 TYR A C 1
ATOM 1252 O O . TYR A 1 162 ? 3.662 -3.203 28.410 1.00 93.00 162 TYR A O 1
ATOM 1260 N N . SER A 1 163 ? 5.838 -3.375 27.883 1.00 93.81 163 SER A N 1
ATOM 1261 C CA . SER A 1 163 ? 6.315 -3.449 29.271 1.00 93.81 163 SER A CA 1
ATOM 1262 C C . SER A 1 163 ? 6.130 -2.142 30.046 1.00 93.81 163 SER A C 1
ATOM 1264 O O . SER A 1 163 ? 6.116 -2.153 31.274 1.00 93.81 163 SER A O 1
ATOM 1266 N N . SER A 1 164 ? 6.002 -1.017 29.341 1.00 95.38 164 SER A N 1
ATOM 1267 C CA . SER A 1 164 ? 5.752 0.311 29.897 1.00 95.38 164 SER A CA 1
ATOM 1268 C C . SER A 1 164 ? 5.185 1.249 28.827 1.00 95.38 164 SER A C 1
ATOM 1270 O O . SER A 1 164 ? 5.280 0.962 27.629 1.00 95.38 164 SER A O 1
ATOM 1272 N N . ALA A 1 165 ? 4.650 2.398 29.252 1.00 94.25 165 ALA A N 1
ATOM 1273 C CA . ALA A 1 165 ? 4.274 3.482 28.343 1.00 94.25 165 ALA A CA 1
ATOM 1274 C C . ALA A 1 165 ? 5.472 3.935 27.488 1.00 94.25 165 ALA A C 1
ATOM 1276 O O . ALA A 1 165 ? 5.360 3.997 26.269 1.00 94.25 165 ALA A O 1
ATOM 1277 N N . ASN A 1 166 ? 6.654 4.097 28.093 1.00 96.94 166 ASN A N 1
ATOM 1278 C CA . ASN A 1 166 ? 7.873 4.480 27.372 1.00 96.94 166 ASN A CA 1
ATOM 1279 C C . ASN A 1 166 ? 8.257 3.479 26.269 1.00 96.94 166 ASN A C 1
ATOM 1281 O O . ASN A 1 166 ? 8.771 3.879 25.227 1.00 96.94 166 ASN A O 1
ATOM 1285 N N . ALA A 1 167 ? 8.032 2.175 26.474 1.00 95.62 167 ALA A N 1
ATOM 1286 C CA . ALA A 1 167 ? 8.303 1.168 25.446 1.00 95.62 167 ALA A CA 1
ATOM 1287 C C . ALA A 1 167 ? 7.341 1.300 24.252 1.00 95.62 167 ALA A C 1
ATOM 1289 O O . ALA A 1 167 ? 7.749 1.104 23.107 1.00 95.62 167 ALA A O 1
ATOM 1290 N N . PHE A 1 168 ? 6.078 1.651 24.512 1.00 94.75 168 PHE A N 1
ATOM 1291 C CA . PHE A 1 168 ? 5.103 1.966 23.469 1.00 94.75 168 PHE A CA 1
ATOM 1292 C C . PHE A 1 168 ? 5.465 3.263 22.736 1.00 94.75 168 PHE A C 1
ATOM 1294 O O . PHE A 1 168 ? 5.549 3.265 21.510 1.00 94.75 168 PHE A O 1
ATOM 1301 N N . GLU A 1 169 ? 5.772 4.331 23.471 1.00 95.69 169 GLU A N 1
ATOM 1302 C CA . GLU A 1 169 ? 6.208 5.614 22.908 1.00 95.69 169 GLU A CA 1
ATOM 1303 C C . GLU A 1 169 ? 7.472 5.465 22.060 1.00 95.69 169 GLU A C 1
ATOM 1305 O O . GLU A 1 169 ? 7.561 6.044 20.984 1.00 95.69 169 GLU A O 1
ATOM 1310 N N . SER A 1 170 ? 8.422 4.627 22.484 1.00 95.69 170 SER A N 1
ATOM 1311 C CA . SER A 1 170 ? 9.629 4.335 21.703 1.00 95.69 170 SER A CA 1
ATOM 1312 C C . SER A 1 170 ? 9.297 3.737 20.336 1.00 95.69 170 SER A C 1
ATOM 1314 O O . SER A 1 170 ? 9.937 4.098 19.356 1.00 95.69 170 SER A O 1
ATOM 1316 N N . TYR A 1 171 ? 8.289 2.861 20.249 1.00 95.00 171 TYR A N 1
ATOM 1317 C CA . TYR A 1 171 ? 7.806 2.350 18.964 1.00 95.00 171 TYR A CA 1
ATOM 1318 C C . TYR A 1 171 ? 7.100 3.444 18.155 1.00 95.00 171 TYR A C 1
ATOM 1320 O O . TYR A 1 171 ? 7.428 3.642 16.988 1.00 95.00 171 TYR A O 1
ATOM 1328 N N . VAL A 1 172 ? 6.171 4.185 18.768 1.00 94.62 172 VAL A N 1
ATOM 1329 C CA . VAL A 1 172 ? 5.431 5.269 18.095 1.00 94.62 172 VAL A CA 1
ATOM 1330 C C . VAL A 1 172 ? 6.381 6.323 17.520 1.00 94.62 172 VAL A C 1
ATOM 1332 O O . VAL A 1 172 ? 6.201 6.747 16.384 1.00 94.62 172 VAL A O 1
ATOM 1335 N N . ASN A 1 173 ? 7.447 6.671 18.239 1.00 95.56 173 ASN A N 1
ATOM 1336 C CA . ASN A 1 173 ? 8.461 7.630 17.795 1.00 95.56 173 ASN A CA 1
ATOM 1337 C C . ASN A 1 173 ? 9.316 7.130 16.616 1.00 95.56 173 ASN A C 1
ATOM 1339 O O . ASN A 1 173 ? 10.058 7.915 16.032 1.00 95.56 173 ASN A O 1
ATOM 1343 N N . THR A 1 174 ? 9.224 5.846 16.248 1.00 94.94 174 THR A N 1
ATOM 1344 C CA . THR A 1 174 ? 9.842 5.319 15.018 1.00 94.94 174 THR A CA 1
ATOM 1345 C C . THR A 1 174 ? 8.945 5.463 13.788 1.00 94.94 174 THR A C 1
ATOM 1347 O O . THR A 1 174 ? 9.396 5.219 12.669 1.00 94.94 174 THR A O 1
ATOM 1350 N N . LEU A 1 175 ? 7.673 5.836 13.966 1.00 94.12 175 LEU A N 1
ATOM 1351 C CA . LEU A 1 175 ? 6.744 6.066 12.866 1.00 94.12 175 LEU A CA 1
ATOM 1352 C C . LEU A 1 175 ? 7.032 7.435 12.242 1.00 94.12 175 LEU A C 1
ATOM 1354 O O . LEU A 1 175 ? 6.911 8.469 12.893 1.00 94.12 175 LEU A O 1
ATOM 1358 N N . TYR A 1 176 ? 7.390 7.436 10.963 1.00 89.81 176 TYR A N 1
ATOM 1359 C CA . TYR A 1 176 ? 7.642 8.644 10.184 1.00 89.81 176 TYR A CA 1
ATOM 1360 C C . TYR A 1 176 ? 6.873 8.556 8.857 1.00 89.81 176 TYR A C 1
ATOM 1362 O O . TYR A 1 176 ? 6.995 7.544 8.159 1.00 89.81 176 TYR A O 1
ATOM 1370 N N . PRO A 1 177 ? 6.066 9.572 8.497 1.00 88.25 177 PRO A N 1
ATOM 1371 C CA . PRO A 1 177 ? 5.349 9.578 7.230 1.00 88.25 177 PRO A CA 1
ATOM 1372 C C . PRO A 1 177 ? 6.321 9.798 6.065 1.00 88.25 177 PRO A C 1
ATOM 1374 O O . PRO A 1 177 ? 7.109 10.741 6.068 1.00 88.25 177 PRO A O 1
ATOM 1377 N N . ASN A 1 178 ? 6.241 8.945 5.046 1.00 87.06 178 ASN A N 1
ATOM 1378 C CA . ASN A 1 178 ? 7.020 9.058 3.817 1.00 87.06 178 ASN A CA 1
ATOM 1379 C C . ASN A 1 178 ? 6.158 8.649 2.619 1.00 87.06 178 ASN A C 1
ATOM 1381 O O . ASN A 1 178 ? 5.382 7.697 2.700 1.00 87.06 178 ASN A O 1
ATOM 1385 N N . GLY A 1 179 ? 6.340 9.333 1.495 1.00 89.75 179 GLY A N 1
ATOM 1386 C CA . GLY A 1 179 ? 5.685 9.018 0.239 1.00 89.75 179 GLY A CA 1
ATOM 1387 C C . GLY A 1 179 ? 4.324 9.690 0.094 1.00 89.75 179 GLY A C 1
ATOM 1388 O O . GLY A 1 179 ? 4.152 10.864 0.403 1.00 89.75 179 GLY A O 1
ATOM 1389 N N . ASN A 1 180 ? 3.388 8.931 -0.461 1.00 94.19 180 ASN A N 1
ATOM 1390 C CA . ASN A 1 180 ? 2.085 9.383 -0.938 1.00 94.19 180 ASN A CA 1
ATOM 1391 C C . ASN A 1 180 ? 0.954 8.866 -0.034 1.00 94.19 180 ASN A C 1
ATOM 1393 O O . ASN A 1 180 ? 1.175 8.015 0.829 1.00 94.19 180 ASN A O 1
ATOM 1397 N N . THR A 1 181 ? -0.274 9.326 -0.267 1.00 95.06 181 THR A N 1
ATOM 1398 C CA . THR A 1 181 ? -1.422 9.043 0.604 1.00 95.06 181 THR A CA 1
ATOM 1399 C C . THR A 1 181 ? -2.338 7.993 -0.019 1.00 95.06 181 THR A C 1
ATOM 1401 O O . THR A 1 181 ? -3.239 8.320 -0.791 1.00 95.06 181 THR A O 1
ATOM 1404 N N . TYR A 1 182 ? -2.119 6.726 0.341 1.00 96.69 182 TYR A N 1
ATOM 1405 C CA . TYR A 1 182 ? -2.952 5.589 -0.068 1.00 96.69 182 TYR A CA 1
ATOM 1406 C C . TYR A 1 182 ? -3.830 5.135 1.105 1.00 96.69 182 TYR A C 1
ATOM 1408 O O . TYR A 1 182 ? -3.387 4.386 1.978 1.00 96.69 182 TYR A O 1
ATOM 1416 N N . HIS A 1 183 ? -5.077 5.615 1.163 1.00 97.81 183 HIS A N 1
ATOM 1417 C CA . HIS A 1 183 ? -5.983 5.301 2.277 1.00 97.81 183 HIS A CA 1
ATOM 1418 C C . HIS A 1 183 ? -6.370 3.815 2.329 1.00 97.81 183 HIS A C 1
ATOM 1420 O O . HIS A 1 183 ? -6.528 3.253 3.414 1.00 97.81 183 HIS A O 1
ATOM 1426 N N . ASP A 1 184 ? -6.514 3.170 1.171 1.00 97.88 184 ASP A N 1
ATOM 1427 C CA . ASP A 1 184 ? -6.983 1.788 1.043 1.00 97.88 184 ASP A CA 1
ATOM 1428 C C . ASP A 1 184 ? -6.032 0.773 1.699 1.00 97.88 184 ASP A C 1
ATOM 1430 O O . ASP A 1 184 ? -6.477 -0.071 2.478 1.00 97.88 184 ASP A O 1
ATOM 1434 N N . ILE A 1 185 ? -4.724 0.872 1.449 1.00 96.75 185 ILE A N 1
ATOM 1435 C CA . ILE A 1 185 ? -3.742 -0.105 1.935 1.00 96.75 185 ILE A CA 1
ATOM 1436 C C . ILE A 1 185 ? -3.585 -0.063 3.461 1.00 96.75 185 ILE A C 1
ATOM 1438 O O . ILE A 1 185 ? -3.495 -1.115 4.100 1.00 96.75 185 ILE A O 1
ATOM 1442 N N . GLY A 1 186 ? -3.622 1.132 4.062 1.00 95.38 186 GLY A N 1
ATOM 1443 C CA . GLY A 1 186 ? -3.570 1.298 5.516 1.00 95.38 186 GLY A CA 1
ATOM 1444 C C . GLY A 1 186 ? -4.808 0.717 6.201 1.00 95.38 186 GLY A C 1
ATOM 1445 O O . GLY A 1 186 ? -4.691 -0.047 7.161 1.00 95.38 186 GLY A O 1
ATOM 1446 N N . LEU A 1 187 ? -5.996 1.009 5.658 1.00 97.81 187 LEU A N 1
ATOM 1447 C CA . LEU A 1 187 ? -7.263 0.473 6.158 1.00 97.81 187 LEU A CA 1
ATOM 1448 C C . LEU A 1 187 ? -7.315 -1.060 6.046 1.00 97.81 187 LEU A C 1
ATOM 1450 O O . LEU A 1 187 ? -7.712 -1.745 6.990 1.00 97.81 187 LEU A O 1
ATOM 1454 N N . LEU A 1 188 ? -6.865 -1.603 4.913 1.00 98.19 188 LEU A N 1
ATOM 1455 C CA . LEU A 1 188 ? -6.806 -3.039 4.648 1.00 98.19 188 LEU A CA 1
ATOM 1456 C C . LEU A 1 188 ? -5.886 -3.777 5.629 1.00 98.19 188 LEU A C 1
ATOM 1458 O O . LEU A 1 188 ? -6.288 -4.799 6.189 1.00 98.19 188 LEU A O 1
ATOM 1462 N N . TRP A 1 189 ? -4.661 -3.291 5.856 1.00 97.12 189 TRP A N 1
ATOM 1463 C CA . TRP A 1 189 ? -3.737 -3.936 6.796 1.00 97.12 189 TRP A CA 1
ATOM 1464 C C . TRP A 1 189 ? -4.191 -3.812 8.247 1.00 97.12 189 TRP A C 1
ATOM 1466 O O . TRP A 1 189 ? -4.079 -4.792 8.987 1.00 97.12 189 TRP A O 1
ATOM 1476 N N . GLY A 1 190 ? -4.787 -2.677 8.628 1.00 96.62 190 GLY A N 1
ATOM 1477 C CA . GLY A 1 190 ? -5.464 -2.535 9.917 1.00 96.62 190 GLY A CA 1
ATOM 1478 C C . GLY A 1 190 ? -6.534 -3.613 10.106 1.00 96.62 190 GLY A C 1
ATOM 1479 O O . GLY A 1 190 ? -6.503 -4.353 11.083 1.00 96.62 190 GLY A O 1
ATOM 1480 N N . ALA A 1 191 ? -7.415 -3.795 9.121 1.00 97.44 191 ALA A N 1
ATOM 1481 C CA . ALA A 1 191 ? -8.454 -4.821 9.165 1.00 97.44 191 ALA A CA 1
ATOM 1482 C C . ALA A 1 191 ? -7.893 -6.254 9.230 1.00 97.44 191 ALA A C 1
ATOM 1484 O O . ALA A 1 191 ? -8.375 -7.078 10.009 1.00 97.44 191 ALA A O 1
ATOM 1485 N N . ARG A 1 192 ? -6.859 -6.558 8.434 1.00 97.50 192 ARG A N 1
ATOM 1486 C CA . ARG A 1 192 ? -6.210 -7.880 8.403 1.00 97.50 192 ARG A CA 1
ATOM 1487 C C . ARG A 1 192 ? -5.604 -8.248 9.752 1.00 97.50 192 ARG A C 1
ATOM 1489 O O . ARG A 1 192 ? -5.800 -9.374 10.200 1.00 97.50 192 ARG A O 1
ATOM 1496 N N . LEU A 1 193 ? -4.905 -7.312 10.403 1.00 95.88 193 LEU A N 1
ATOM 1497 C CA . LEU A 1 193 ? -4.279 -7.515 11.718 1.00 95.88 193 LEU A CA 1
ATOM 1498 C C . LEU A 1 193 ? -5.288 -7.840 12.826 1.00 95.88 193 LEU A C 1
ATOM 1500 O O . LEU A 1 193 ? -4.912 -8.467 13.812 1.00 95.88 193 LEU A O 1
ATOM 1504 N N . MET A 1 194 ? -6.545 -7.432 12.653 1.00 95.00 194 MET A N 1
ATOM 1505 C CA . MET A 1 194 ? -7.615 -7.569 13.644 1.00 95.00 194 MET A CA 1
ATOM 1506 C C . MET A 1 194 ? -8.600 -8.703 13.333 1.00 95.00 194 MET A C 1
ATOM 1508 O O . MET A 1 194 ? -9.483 -8.995 14.143 1.00 95.00 194 MET A O 1
ATOM 1512 N N . SER A 1 195 ? -8.512 -9.311 12.146 1.00 95.62 195 SER A N 1
ATOM 1513 C CA . SER A 1 195 ? -9.526 -10.257 11.680 1.00 95.62 195 SER A CA 1
ATOM 1514 C C . SER A 1 195 ? -9.514 -11.560 12.501 1.00 95.62 195 SER A C 1
ATOM 1516 O O . SER A 1 195 ? -8.468 -12.209 12.588 1.00 95.62 195 SER A O 1
ATOM 1518 N N . PRO A 1 196 ? -10.665 -11.998 13.057 1.00 94.62 196 PRO A N 1
ATOM 1519 C CA . PRO A 1 196 ? -10.769 -13.259 13.802 1.00 94.62 196 PRO A CA 1
ATOM 1520 C C . PRO A 1 196 ? -10.709 -14.504 12.912 1.00 94.62 196 PRO A C 1
ATOM 1522 O O . PRO A 1 196 ? -10.445 -15.600 13.395 1.00 94.62 196 PRO A O 1
ATOM 1525 N N . THR A 1 197 ? -10.966 -14.341 11.618 1.00 95.81 197 THR A N 1
ATOM 1526 C CA . THR A 1 197 ? -11.072 -15.416 10.621 1.00 95.81 197 THR A CA 1
ATOM 1527 C C . THR A 1 197 ? -9.959 -15.350 9.576 1.00 95.81 197 THR A C 1
ATOM 1529 O O . THR A 1 197 ? -9.936 -16.163 8.656 1.00 95.81 197 THR A O 1
ATOM 1532 N N . GLY A 1 198 ? -9.049 -14.380 9.706 1.00 95.56 198 GLY A N 1
ATOM 1533 C CA . GLY A 1 198 ? -7.968 -14.122 8.763 1.00 95.56 198 GLY A CA 1
ATOM 1534 C C . GLY A 1 198 ? -6.612 -14.697 9.161 1.00 95.56 198 GLY A C 1
ATOM 1535 O O . GLY A 1 198 ? -6.494 -15.580 10.010 1.00 95.56 198 GLY A O 1
ATOM 1536 N N . LEU A 1 199 ? -5.558 -14.136 8.556 1.00 93.75 199 LEU A N 1
ATOM 1537 C CA . LEU A 1 199 ? -4.159 -14.547 8.751 1.00 93.75 199 LEU A CA 1
ATOM 1538 C C . LEU A 1 199 ? -3.726 -14.572 10.226 1.00 93.75 199 LEU A C 1
ATOM 1540 O O . LEU A 1 199 ? -2.901 -15.397 10.609 1.00 93.75 199 LEU A O 1
ATOM 1544 N N . PHE A 1 200 ? -4.288 -13.679 11.041 1.00 93.94 200 PHE A N 1
ATOM 1545 C CA . PHE A 1 200 ? -3.990 -13.547 12.468 1.00 93.94 200 PHE A CA 1
ATOM 1546 C C . PHE A 1 200 ? -5.162 -14.003 13.349 1.00 93.94 200 PHE A C 1
ATOM 1548 O O . PHE A 1 200 ? -5.286 -13.566 14.492 1.00 93.94 200 PHE A O 1
ATOM 1555 N N . GLY A 1 201 ? -6.025 -14.886 12.833 1.00 94.12 201 GLY A N 1
ATOM 1556 C CA . GLY A 1 201 ? -7.220 -15.351 13.537 1.00 94.12 201 GLY A CA 1
ATOM 1557 C C . GLY A 1 201 ? -6.917 -15.999 14.888 1.00 94.12 201 GLY A C 1
ATOM 1558 O O . GLY A 1 201 ? -7.618 -15.739 15.859 1.00 94.12 201 GLY A O 1
ATOM 1559 N N . SER A 1 202 ? -5.812 -16.743 15.013 1.00 92.00 202 SER A N 1
ATOM 1560 C CA . SER A 1 202 ? -5.392 -17.339 16.293 1.00 92.00 202 SER A CA 1
ATOM 1561 C C . SER A 1 202 ? -5.099 -16.315 17.396 1.00 92.00 202 SER A C 1
ATOM 1563 O O . SER A 1 202 ? -5.136 -16.662 18.570 1.00 92.00 202 SER A O 1
ATOM 1565 N N . GLU A 1 203 ? -4.788 -15.070 17.029 1.00 91.69 203 GLU A N 1
ATOM 1566 C CA . GLU A 1 203 ? -4.511 -13.964 17.956 1.00 91.69 203 GLU A CA 1
ATOM 1567 C C . GLU A 1 203 ? -5.763 -13.110 18.219 1.00 91.69 203 GLU A C 1
ATOM 1569 O O . GLU A 1 203 ? -5.798 -12.342 19.177 1.00 91.69 203 GLU A O 1
ATOM 1574 N N . ASN A 1 204 ? -6.786 -13.232 17.367 1.00 92.81 204 ASN A N 1
ATOM 1575 C CA . ASN A 1 204 ? -7.910 -12.304 17.317 1.00 92.81 204 ASN A CA 1
ATOM 1576 C C . ASN A 1 204 ? -9.282 -12.964 17.447 1.00 92.81 204 ASN A C 1
ATOM 1578 O O . ASN A 1 204 ? -10.254 -12.230 17.543 1.00 92.81 204 ASN A O 1
ATOM 1582 N N . ALA A 1 205 ? -9.421 -14.291 17.420 1.00 93.12 205 ALA A N 1
ATOM 1583 C CA . ALA A 1 205 ? -10.728 -14.951 17.477 1.00 93.12 205 ALA A CA 1
ATOM 1584 C C . ALA A 1 205 ? -11.402 -14.771 18.845 1.00 93.12 205 ALA A C 1
ATOM 1586 O O . ALA A 1 205 ? -12.525 -14.273 18.920 1.00 93.12 205 ALA A O 1
ATOM 1587 N N . PHE A 1 206 ? -10.678 -15.115 19.912 1.00 92.94 206 PHE A N 1
ATOM 1588 C CA . PHE A 1 206 ? -11.142 -15.059 21.295 1.00 92.94 206 PHE A CA 1
ATOM 1589 C C . PHE A 1 206 ? -10.012 -14.608 22.221 1.00 92.94 206 PHE A C 1
ATOM 1591 O O . PHE A 1 206 ? -8.833 -14.706 21.876 1.00 92.94 206 PHE A O 1
ATOM 1598 N N . THR A 1 207 ? -10.366 -14.137 23.416 1.00 90.25 207 THR A N 1
ATOM 1599 C CA . THR A 1 207 ? -9.393 -13.932 24.495 1.00 90.25 207 THR A CA 1
ATOM 1600 C C . THR A 1 207 ? -8.768 -15.267 24.917 1.00 90.25 207 THR A C 1
ATOM 1602 O O . THR A 1 207 ? -9.279 -16.344 24.605 1.00 90.25 207 THR A O 1
ATOM 1605 N N . SER A 1 208 ? -7.693 -15.219 25.710 1.00 87.44 208 SER A N 1
ATOM 1606 C CA . SER A 1 208 ? -7.066 -16.423 26.282 1.00 87.44 208 SER A CA 1
ATOM 1607 C C . SER A 1 208 ? -8.008 -17.264 27.156 1.00 87.44 208 SER A C 1
ATOM 1609 O O . SER A 1 208 ? -7.735 -18.438 27.390 1.00 87.44 208 SER A O 1
ATOM 1611 N N . THR A 1 209 ? -9.115 -16.682 27.624 1.00 90.81 209 THR A N 1
ATOM 1612 C CA . THR A 1 209 ? -10.160 -17.346 28.415 1.00 90.81 209 THR A CA 1
ATOM 1613 C C . THR A 1 209 ? -11.393 -17.731 27.590 1.00 90.81 209 THR A C 1
ATOM 1615 O O . THR A 1 209 ? -12.377 -18.193 28.160 1.00 90.81 209 THR A O 1
ATOM 1618 N N . GLY A 1 210 ? -11.361 -17.555 26.263 1.00 91.38 210 GLY A N 1
ATOM 1619 C CA . GLY A 1 210 ? -12.468 -17.892 25.360 1.00 91.38 210 GLY A CA 1
ATOM 1620 C C . GLY A 1 210 ? -13.551 -16.813 25.228 1.00 91.38 210 GLY A C 1
ATOM 1621 O O . GLY A 1 210 ? -14.598 -17.077 24.646 1.00 91.38 210 GLY A O 1
ATOM 1622 N N . GLY A 1 211 ? -13.324 -15.609 25.757 1.00 90.56 211 GLY A N 1
ATOM 1623 C CA . GLY A 1 211 ? -14.255 -14.486 25.642 1.00 90.56 211 GLY A CA 1
ATOM 1624 C C . GLY A 1 211 ? -14.220 -13.824 24.264 1.00 90.56 211 GLY A C 1
ATOM 1625 O O . GLY A 1 211 ? -13.211 -13.872 23.557 1.00 90.56 211 GLY A O 1
ATOM 1626 N N . GLU A 1 212 ? -15.316 -13.170 23.884 1.00 90.25 212 GLU A N 1
ATOM 1627 C CA . GLU A 1 212 ? -15.369 -12.371 22.659 1.00 90.25 212 GLU A CA 1
ATOM 1628 C C . GLU A 1 212 ? -14.456 -11.141 22.745 1.00 90.25 212 GLU A C 1
ATOM 1630 O O . GLU A 1 212 ? -14.331 -10.502 23.792 1.00 90.25 212 GLU A O 1
ATOM 1635 N N . ILE A 1 213 ? -13.848 -10.779 21.614 1.00 91.12 213 ILE A N 1
ATOM 1636 C CA . ILE A 1 213 ? -13.037 -9.567 21.481 1.00 91.12 213 ILE A CA 1
ATOM 1637 C C . ILE A 1 213 ? -13.859 -8.492 20.778 1.00 91.12 213 ILE A C 1
ATOM 1639 O O . ILE A 1 213 ? -14.310 -8.679 19.645 1.00 91.12 213 ILE A O 1
ATOM 1643 N N . GLU A 1 214 ? -14.001 -7.344 21.433 1.00 91.75 214 GLU A N 1
ATOM 1644 C CA . GLU A 1 214 ? -14.498 -6.125 20.806 1.00 91.75 214 GLU A CA 1
ATOM 1645 C C . GLU A 1 214 ? -13.375 -5.443 20.014 1.00 91.75 214 GLU A C 1
ATOM 1647 O O . GLU A 1 214 ? -12.250 -5.302 20.501 1.00 91.75 214 GLU A O 1
ATOM 1652 N N . ARG A 1 215 ? -13.659 -5.052 18.766 1.00 94.12 215 ARG A N 1
ATOM 1653 C CA . ARG A 1 215 ? -12.650 -4.558 17.820 1.00 94.12 215 ARG A CA 1
ATOM 1654 C C . ARG A 1 215 ? -12.939 -3.118 17.431 1.00 94.12 215 ARG A C 1
ATOM 1656 O O . ARG A 1 215 ? -14.009 -2.809 16.907 1.00 94.12 215 ARG A O 1
ATOM 1663 N N . HIS A 1 216 ? -11.937 -2.266 17.611 1.00 96.19 216 HIS A N 1
ATOM 1664 C CA . HIS A 1 216 ? -11.981 -0.857 17.239 1.00 96.19 216 HIS A CA 1
ATOM 1665 C C . HIS A 1 216 ? -10.783 -0.524 16.355 1.00 96.19 216 HIS A C 1
ATOM 1667 O O . HIS A 1 216 ? -9.640 -0.671 16.783 1.00 96.19 216 HIS A O 1
ATOM 1673 N N . LEU A 1 217 ? -11.047 -0.086 15.126 1.00 97.56 217 LEU A N 1
ATOM 1674 C CA . LEU A 1 217 ? -10.030 0.418 14.209 1.00 97.56 217 LEU A CA 1
ATOM 1675 C C . LEU A 1 217 ? -10.124 1.941 14.190 1.00 97.56 217 LEU A C 1
ATOM 1677 O O . LEU A 1 217 ? -11.178 2.473 13.850 1.00 97.56 217 LEU A O 1
ATOM 1681 N N . VAL A 1 218 ? -9.045 2.633 14.556 1.00 97.69 218 VAL A N 1
ATOM 1682 C CA . VAL A 1 218 ? -8.962 4.097 14.463 1.00 97.69 218 VAL A CA 1
ATOM 1683 C C . VAL A 1 218 ? -8.124 4.459 13.245 1.00 97.69 218 VAL A C 1
ATOM 1685 O O . VAL A 1 218 ? -6.926 4.187 13.207 1.00 97.69 218 VAL A O 1
ATOM 1688 N N . PHE A 1 219 ? -8.766 5.046 12.240 1.00 97.94 219 PHE A N 1
ATOM 1689 C CA . PHE A 1 219 ? -8.143 5.503 11.005 1.00 97.94 219 PHE A CA 1
ATOM 1690 C C . PHE A 1 219 ? -8.035 7.028 11.019 1.00 97.94 219 PHE A C 1
ATOM 1692 O O . PHE A 1 219 ? -9.027 7.726 11.214 1.00 97.94 219 PHE A O 1
ATOM 1699 N N . MET A 1 220 ? -6.833 7.557 10.811 1.00 96.81 220 MET A N 1
ATOM 1700 C CA . MET A 1 220 ? -6.574 8.994 10.815 1.00 96.81 220 MET A CA 1
ATOM 1701 C C . MET A 1 220 ? -5.817 9.388 9.552 1.00 96.81 220 MET A C 1
ATOM 1703 O O . MET A 1 220 ? -4.875 8.705 9.156 1.00 96.81 220 MET A O 1
ATOM 1707 N N . THR A 1 221 ? -6.205 10.508 8.950 1.00 96.25 221 THR A N 1
ATOM 1708 C CA . THR A 1 221 ? -5.484 11.118 7.828 1.00 96.25 221 THR A CA 1
ATOM 1709 C C . THR A 1 221 ? -5.601 12.635 7.890 1.00 96.25 221 THR A C 1
ATOM 1711 O O . THR A 1 221 ? -6.563 13.163 8.447 1.00 96.25 221 THR A O 1
ATOM 1714 N N . ASP A 1 222 ? -4.615 13.330 7.340 1.00 93.44 222 ASP A N 1
ATOM 1715 C CA . ASP A 1 222 ? -4.521 14.788 7.294 1.00 93.44 222 ASP A CA 1
ATOM 1716 C C . ASP A 1 222 ? -4.837 15.380 5.912 1.00 93.44 222 ASP A C 1
ATOM 1718 O O . ASP A 1 222 ? -4.746 16.593 5.711 1.00 93.44 222 ASP A O 1
ATOM 1722 N N . GLY A 1 223 ? -5.208 14.532 4.950 1.00 93.56 223 GLY A N 1
ATOM 1723 C CA . GLY A 1 223 ? -5.346 14.945 3.566 1.00 93.56 223 GLY A CA 1
ATOM 1724 C C . GLY A 1 223 ? -6.120 13.977 2.687 1.00 93.56 223 GLY A C 1
ATOM 1725 O O . GLY A 1 223 ? -6.537 12.883 3.080 1.00 93.56 223 GLY A O 1
ATOM 1726 N N . ASP A 1 224 ? -6.291 14.429 1.454 1.00 97.31 224 ASP A N 1
ATOM 1727 C CA . ASP A 1 224 ? -6.897 13.680 0.367 1.00 97.31 224 ASP A CA 1
ATOM 1728 C C . ASP A 1 224 ? -6.038 12.467 -0.014 1.00 97.31 224 ASP A C 1
ATOM 1730 O O . ASP A 1 224 ? -4.840 12.397 0.273 1.00 97.31 224 ASP A O 1
ATOM 1734 N N . THR A 1 225 ? -6.640 11.511 -0.721 1.00 97.50 225 THR A N 1
ATOM 1735 C CA . THR A 1 225 ? -5.859 10.483 -1.413 1.00 97.50 225 THR A CA 1
ATOM 1736 C C . THR A 1 225 ? -4.977 11.147 -2.473 1.00 97.50 225 THR A C 1
ATOM 1738 O O . THR A 1 225 ? -5.466 11.829 -3.377 1.00 97.50 225 THR A O 1
ATOM 1741 N N . VAL A 1 226 ? -3.672 10.898 -2.396 1.00 96.12 226 VAL A N 1
ATOM 1742 C CA . VAL A 1 226 ? -2.664 11.426 -3.319 1.00 96.12 226 VAL A CA 1
ATOM 1743 C C . VAL A 1 226 ? -1.856 10.251 -3.832 1.00 96.12 226 VAL A C 1
ATOM 1745 O O . VAL A 1 226 ? -1.198 9.567 -3.056 1.00 96.12 226 VAL A O 1
ATOM 1748 N N . THR A 1 227 ? -1.897 10.016 -5.139 1.00 96.88 227 THR A N 1
ATOM 1749 C CA . THR A 1 227 ? -1.217 8.887 -5.780 1.00 96.88 227 THR A CA 1
ATOM 1750 C C . THR A 1 227 ? -0.194 9.368 -6.809 1.00 96.88 227 THR A C 1
ATOM 1752 O O . THR A 1 227 ? -0.181 10.529 -7.225 1.00 96.88 227 THR A O 1
ATOM 1755 N N . SER A 1 228 ? 0.689 8.465 -7.233 1.00 95.75 228 SER A N 1
ATOM 1756 C CA . SER A 1 228 ? 1.658 8.727 -8.298 1.00 95.75 228 SER A CA 1
ATOM 1757 C C . SER A 1 228 ? 1.695 7.558 -9.263 1.00 95.75 228 SER A C 1
ATOM 1759 O O . SER A 1 228 ? 1.863 6.412 -8.848 1.00 95.75 228 SER A O 1
ATOM 1761 N N . ASN A 1 229 ? 1.617 7.856 -10.558 1.00 95.50 229 ASN A N 1
ATOM 1762 C CA . ASN A 1 229 ? 1.807 6.853 -11.601 1.00 95.50 229 ASN A CA 1
ATOM 1763 C C . ASN A 1 229 ? 3.269 6.380 -11.734 1.00 95.50 229 ASN A C 1
ATOM 1765 O O . ASN A 1 229 ? 3.512 5.341 -12.343 1.00 95.50 229 ASN A O 1
ATOM 1769 N N . GLN A 1 230 ? 4.216 7.075 -11.099 1.00 95.44 230 GLN A N 1
ATOM 1770 C CA . GLN A 1 230 ? 5.621 6.677 -10.955 1.00 95.44 230 GLN A CA 1
ATOM 1771 C C . GLN A 1 230 ? 5.966 6.218 -9.532 1.00 95.44 230 GLN A C 1
ATOM 1773 O O . GLN A 1 230 ? 7.139 6.140 -9.190 1.00 95.44 230 GLN A O 1
ATOM 1778 N N . GLY A 1 231 ? 4.988 5.981 -8.656 1.00 95.56 231 GLY A N 1
ATOM 1779 C CA . GLY A 1 231 ? 5.263 5.439 -7.326 1.00 95.56 231 GLY A CA 1
ATOM 1780 C C . GLY A 1 231 ? 5.328 3.917 -7.371 1.00 95.56 231 GLY A C 1
ATOM 1781 O O . GLY A 1 231 ? 4.384 3.296 -7.855 1.00 95.56 231 GLY A O 1
ATOM 1782 N N . TYR A 1 232 ? 6.392 3.313 -6.845 1.00 96.62 232 TYR A N 1
ATOM 1783 C CA . TYR A 1 232 ? 6.423 1.882 -6.559 1.00 96.62 232 TYR A CA 1
ATOM 1784 C C . TYR A 1 232 ? 5.670 1.628 -5.248 1.00 96.62 232 TYR A C 1
ATOM 1786 O O . TYR A 1 232 ? 6.136 1.974 -4.163 1.00 96.62 232 TYR A O 1
ATOM 1794 N N . THR A 1 233 ? 4.469 1.069 -5.376 1.00 95.31 233 THR A N 1
ATOM 1795 C CA . THR A 1 233 ? 3.525 0.830 -4.279 1.00 95.31 233 THR A CA 1
ATOM 1796 C C . THR A 1 233 ? 3.340 -0.662 -4.005 1.00 95.31 233 THR A C 1
ATOM 1798 O O . THR A 1 233 ? 3.917 -1.513 -4.683 1.00 95.31 233 THR A O 1
ATOM 1801 N N . ALA A 1 234 ? 2.449 -0.996 -3.068 1.00 95.81 234 ALA A N 1
ATOM 1802 C CA . ALA A 1 234 ? 2.015 -2.371 -2.850 1.00 95.81 234 ALA A CA 1
ATOM 1803 C C . ALA A 1 234 ? 1.351 -3.002 -4.098 1.00 95.81 234 ALA A C 1
ATOM 1805 O O . ALA A 1 234 ? 1.233 -4.219 -4.183 1.00 95.81 234 ALA A O 1
ATOM 1806 N N . HIS A 1 235 ? 0.949 -2.210 -5.093 1.00 95.88 235 HIS A N 1
ATOM 1807 C CA . HIS A 1 235 ? 0.325 -2.678 -6.334 1.00 95.88 235 HIS A CA 1
ATOM 1808 C C . HIS A 1 235 ? 1.263 -2.604 -7.549 1.00 95.88 235 HIS A C 1
ATOM 1810 O O . HIS A 1 235 ? 0.802 -2.693 -8.688 1.00 95.88 235 HIS A O 1
ATOM 1816 N N . GLY A 1 236 ? 2.572 -2.471 -7.314 1.00 95.81 236 GLY A N 1
ATOM 1817 C CA . GLY A 1 236 ? 3.578 -2.230 -8.349 1.00 95.81 236 GLY A CA 1
ATOM 1818 C C . GLY A 1 236 ? 3.728 -0.743 -8.679 1.00 95.81 236 GLY A C 1
ATOM 1819 O O . GLY A 1 236 ? 3.257 0.132 -7.941 1.00 95.81 236 GLY A O 1
ATOM 1820 N N . VAL A 1 237 ? 4.396 -0.450 -9.794 1.00 96.56 237 VAL A N 1
ATOM 1821 C CA . VAL A 1 237 ? 4.550 0.901 -10.338 1.00 96.56 237 VAL A CA 1
ATOM 1822 C C . VAL A 1 237 ? 3.398 1.190 -11.297 1.00 96.56 237 VAL A C 1
ATOM 1824 O O . VAL A 1 237 ? 3.307 0.594 -12.373 1.00 96.56 237 VAL A O 1
ATOM 1827 N N . GLY A 1 238 ? 2.510 2.113 -10.915 1.00 94.94 238 GLY A N 1
ATOM 1828 C CA . GLY A 1 238 ? 1.195 2.293 -11.545 1.00 94.94 238 GLY A CA 1
ATOM 1829 C C . GLY A 1 238 ? 1.210 2.399 -13.075 1.00 94.94 238 GLY A C 1
ATOM 1830 O O . GLY A 1 238 ? 0.388 1.762 -13.736 1.00 94.94 238 GLY A O 1
ATOM 1831 N N . TRP A 1 239 ? 2.159 3.145 -13.653 1.00 96.25 239 TRP A N 1
ATOM 1832 C CA . TRP A 1 239 ? 2.231 3.320 -15.104 1.00 96.25 239 TRP A CA 1
ATOM 1833 C C . TRP A 1 239 ? 2.662 2.056 -15.867 1.00 96.25 239 TRP A C 1
ATOM 1835 O O . TRP A 1 239 ? 2.122 1.776 -16.942 1.00 96.25 239 TRP A O 1
ATOM 1845 N N . TRP A 1 240 ? 3.612 1.286 -15.324 1.00 96.12 240 TRP A N 1
ATOM 1846 C CA . TRP A 1 240 ? 4.196 0.118 -15.998 1.00 96.12 240 TRP A CA 1
ATOM 1847 C C . TRP A 1 240 ? 3.461 -1.182 -15.686 1.00 96.12 240 TRP A C 1
ATOM 1849 O O . TRP A 1 240 ? 3.185 -1.945 -16.609 1.00 96.12 240 TRP A O 1
ATOM 1859 N N . ASP A 1 241 ? 3.135 -1.434 -14.417 1.00 95.06 241 ASP A N 1
ATOM 1860 C CA . ASP A 1 241 ? 2.533 -2.700 -13.992 1.00 95.06 241 ASP A CA 1
ATOM 1861 C C . ASP A 1 241 ? 1.028 -2.760 -14.258 1.00 95.06 241 ASP A C 1
ATOM 1863 O O . ASP A 1 241 ? 0.496 -3.834 -14.533 1.00 95.06 241 ASP A O 1
ATOM 1867 N N . ARG A 1 242 ? 0.334 -1.616 -14.164 1.00 93.62 242 ARG A N 1
ATOM 1868 C CA . ARG A 1 242 ? -1.097 -1.466 -14.493 1.00 93.62 242 ARG A CA 1
ATOM 1869 C C . ARG A 1 242 ? -2.000 -2.524 -13.840 1.00 93.62 242 ARG A C 1
ATOM 1871 O O . ARG A 1 242 ? -3.024 -2.908 -14.397 1.00 93.62 242 ARG A O 1
ATOM 1878 N N . ARG A 1 243 ? -1.653 -2.992 -12.634 1.00 94.31 243 ARG A N 1
ATOM 1879 C CA . ARG A 1 243 ? -2.390 -4.074 -11.944 1.00 94.31 243 ARG A CA 1
ATOM 1880 C C . ARG A 1 243 ? -3.809 -3.681 -11.534 1.00 94.31 243 ARG A C 1
ATOM 1882 O O . ARG A 1 243 ? -4.630 -4.553 -11.289 1.00 94.31 243 ARG A O 1
ATOM 1889 N N . GLN A 1 244 ? -4.067 -2.380 -11.441 1.00 94.88 244 GLN A N 1
ATOM 1890 C CA . GLN A 1 244 ? -5.330 -1.791 -10.996 1.00 94.88 244 GLN A CA 1
ATOM 1891 C C . GLN A 1 244 ? -6.110 -1.094 -12.117 1.00 94.88 244 GLN A C 1
ATOM 1893 O O . GLN A 1 244 ? -7.253 -0.723 -11.915 1.00 94.88 244 GLN A O 1
ATOM 1898 N N . THR A 1 245 ? -5.507 -0.859 -13.283 1.00 94.38 245 THR A N 1
ATOM 1899 C CA . THR A 1 245 ? -6.091 -0.008 -14.335 1.00 94.38 245 THR A CA 1
ATOM 1900 C C . THR A 1 245 ? -5.936 -0.659 -15.695 1.00 94.38 245 THR A C 1
ATOM 1902 O O . THR A 1 245 ? -5.013 -1.451 -15.904 1.00 94.38 245 THR A O 1
ATOM 1905 N N . ARG A 1 246 ? -6.826 -0.338 -16.638 1.00 89.81 246 ARG A N 1
ATOM 1906 C CA . ARG A 1 246 ? -6.822 -0.968 -17.963 1.00 89.81 246 ARG A CA 1
ATOM 1907 C C . ARG A 1 246 ? -6.030 -0.183 -19.006 1.00 89.81 246 ARG A C 1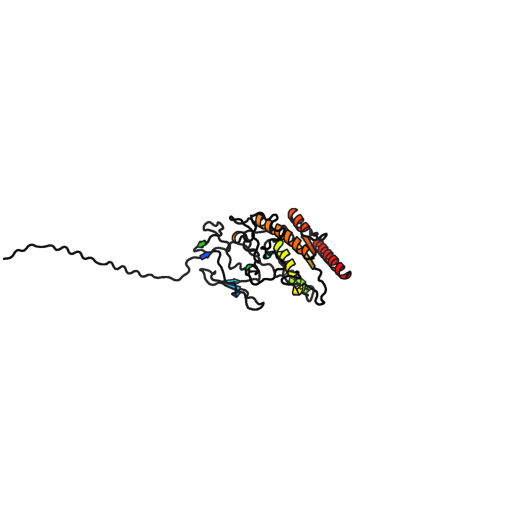
ATOM 1909 O O . ARG A 1 246 ? -5.646 -0.768 -20.024 1.00 89.81 246 ARG A O 1
ATOM 1916 N N . SER A 1 247 ? -5.774 1.101 -18.750 1.00 82.50 247 SER A N 1
ATOM 1917 C CA . SER A 1 247 ? -5.170 2.066 -19.668 1.00 82.50 247 SER A CA 1
ATOM 1918 C C . SER A 1 247 ? -3.983 1.538 -20.473 1.00 82.50 247 SER A C 1
ATOM 1920 O O . SER A 1 247 ? -2.908 1.257 -19.937 1.00 82.50 247 SER A O 1
ATOM 1922 N N . ASN A 1 248 ? -4.116 1.493 -21.801 1.00 80.00 248 ASN A N 1
ATOM 1923 C CA . ASN A 1 248 ? -2.994 1.145 -22.681 1.00 80.00 248 ASN A CA 1
ATOM 1924 C C . ASN A 1 248 ? -1.937 2.267 -22.758 1.00 80.00 248 ASN A C 1
ATOM 1926 O O . ASN A 1 248 ? -0.756 1.974 -22.954 1.00 80.00 248 ASN A O 1
ATOM 1930 N N . ALA A 1 249 ? -2.337 3.526 -22.552 1.00 84.44 249 ALA A N 1
ATOM 1931 C CA . ALA A 1 249 ? -1.432 4.677 -22.479 1.00 84.44 249 ALA A CA 1
ATOM 1932 C C . ALA A 1 249 ? -0.764 4.836 -21.095 1.00 84.44 249 ALA A C 1
ATOM 1934 O O . ALA A 1 249 ? 0.158 5.635 -20.941 1.00 84.44 249 ALA A O 1
ATOM 1935 N N . GLY A 1 250 ? -1.198 4.035 -20.117 1.00 90.31 250 GLY A N 1
ATOM 1936 C CA . GLY A 1 250 ? -0.801 4.114 -18.716 1.00 90.31 250 GLY A CA 1
ATOM 1937 C C . GLY A 1 250 ? -1.652 5.122 -17.929 1.00 90.31 250 GLY A C 1
ATOM 1938 O O . GLY A 1 250 ? -2.016 6.173 -18.460 1.00 90.31 250 GLY A O 1
ATOM 1939 N N . PRO A 1 251 ? -2.000 4.817 -16.668 1.00 95.31 251 PRO A N 1
ATOM 1940 C CA . PRO A 1 251 ? -2.887 5.657 -15.875 1.00 95.31 251 PRO A CA 1
ATOM 1941 C C . PRO A 1 251 ? -2.251 6.999 -15.487 1.00 95.31 251 PRO A C 1
ATOM 1943 O O . PRO A 1 251 ? -1.044 7.117 -15.242 1.00 95.31 251 PRO A O 1
ATOM 1946 N N . SER A 1 252 ? -3.098 8.020 -15.361 1.00 95.75 252 SER A N 1
ATOM 1947 C CA . SER A 1 252 ? -2.753 9.250 -14.645 1.00 95.75 252 SER A CA 1
ATOM 1948 C C . SER A 1 252 ? -2.873 9.042 -13.131 1.00 95.75 252 SER A C 1
ATOM 1950 O O . SER A 1 252 ? -3.560 8.124 -12.675 1.00 95.75 252 SER A O 1
ATOM 1952 N N . SER A 1 253 ? -2.274 9.932 -12.335 1.00 96.31 253 SER A N 1
ATOM 1953 C CA . SER A 1 253 ? -2.507 9.943 -10.884 1.00 96.31 253 SER A CA 1
ATOM 1954 C C . SER A 1 253 ? -3.989 10.132 -10.532 1.00 96.31 253 SER A C 1
ATOM 1956 O O . SER A 1 253 ? -4.456 9.570 -9.556 1.00 96.31 253 SER A O 1
ATOM 1958 N N . ASN A 1 254 ? -4.779 10.844 -11.341 1.00 96.44 254 ASN A N 1
ATOM 1959 C CA . ASN A 1 254 ? -6.206 11.039 -11.047 1.00 96.44 254 ASN A CA 1
ATOM 1960 C C . ASN A 1 254 ? -7.011 9.735 -11.161 1.00 96.44 254 ASN A C 1
ATOM 1962 O O . ASN A 1 254 ? -7.893 9.482 -10.339 1.00 96.44 254 ASN A O 1
ATOM 1966 N N . VAL A 1 255 ? -6.686 8.890 -12.145 1.00 96.75 255 VAL A N 1
ATOM 1967 C CA . VAL A 1 255 ? -7.296 7.556 -12.280 1.00 96.75 255 VAL A CA 1
ATOM 1968 C C . VAL A 1 255 ? -6.915 6.691 -11.079 1.00 96.75 255 VAL A C 1
ATOM 1970 O O . VAL A 1 255 ? -7.789 6.125 -10.430 1.00 96.75 255 VAL A O 1
ATOM 1973 N N . LEU A 1 256 ? -5.629 6.655 -10.710 1.00 97.56 256 LEU A N 1
ATOM 1974 C CA . LEU A 1 256 ? -5.160 5.897 -9.542 1.00 97.56 256 LEU A CA 1
ATOM 1975 C C . LEU A 1 256 ? -5.795 6.392 -8.233 1.00 97.56 256 LEU A C 1
ATOM 1977 O O . LEU A 1 256 ? -6.231 5.581 -7.422 1.00 97.56 256 LEU A O 1
ATOM 1981 N N . THR A 1 257 ? -5.920 7.708 -8.045 1.00 97.94 257 THR A N 1
ATOM 1982 C CA . THR A 1 257 ? -6.619 8.308 -6.899 1.00 97.94 257 THR A CA 1
ATOM 1983 C C . THR A 1 257 ? -8.087 7.892 -6.858 1.00 97.94 257 THR A C 1
ATOM 1985 O O . THR A 1 257 ? -8.599 7.568 -5.788 1.00 97.94 257 THR A O 1
ATOM 1988 N N . SER A 1 258 ? -8.764 7.841 -8.007 1.00 97.69 258 SER A N 1
ATOM 1989 C CA . SER A 1 258 ? -10.151 7.367 -8.081 1.00 97.69 258 SER A CA 1
ATOM 1990 C C . SER A 1 258 ? -10.251 5.891 -7.685 1.00 97.69 258 SER A C 1
ATOM 1992 O O . SER A 1 258 ? -11.132 5.525 -6.910 1.00 97.69 258 SER A O 1
ATOM 1994 N N . VAL A 1 259 ? -9.313 5.054 -8.150 1.00 97.75 259 VAL A N 1
ATOM 1995 C CA . VAL A 1 259 ? -9.275 3.623 -7.813 1.00 97.75 259 VAL A CA 1
ATOM 1996 C C . VAL A 1 259 ? -9.074 3.432 -6.313 1.00 97.75 259 VAL A C 1
ATOM 1998 O O . VAL A 1 259 ? -9.818 2.681 -5.685 1.00 97.75 259 VAL A O 1
ATOM 2001 N N . VAL A 1 260 ? -8.116 4.143 -5.716 1.00 98.12 260 VAL A N 1
ATOM 2002 C CA . VAL A 1 260 ? -7.869 4.094 -4.269 1.00 98.12 260 VAL A CA 1
ATOM 2003 C C . VAL A 1 260 ? -9.106 4.545 -3.491 1.00 98.12 260 VAL A C 1
ATOM 2005 O O . VAL A 1 260 ? -9.511 3.842 -2.574 1.00 98.12 260 VAL A O 1
ATOM 2008 N N . ASN A 1 261 ? -9.769 5.635 -3.889 1.00 98.31 261 ASN A N 1
ATOM 2009 C CA . ASN A 1 261 ? -10.984 6.110 -3.220 1.00 98.31 261 ASN A CA 1
ATOM 2010 C C . ASN A 1 261 ? -12.122 5.072 -3.244 1.00 98.31 261 ASN A C 1
ATOM 2012 O O . ASN A 1 261 ? -12.741 4.822 -2.207 1.00 98.31 261 ASN A O 1
ATOM 2016 N N . GLU A 1 262 ? -12.403 4.444 -4.390 1.00 98.31 262 GLU A N 1
ATOM 2017 C CA . GLU A 1 262 ? -13.448 3.411 -4.489 1.00 98.31 262 GLU A CA 1
ATOM 2018 C C . GLU A 1 262 ? -13.088 2.150 -3.693 1.00 98.31 262 GLU A C 1
ATOM 2020 O O . GLU A 1 262 ? -13.926 1.593 -2.974 1.00 98.31 262 GLU A O 1
ATOM 2025 N N . ARG A 1 263 ? -11.814 1.744 -3.719 1.00 98.25 263 ARG A N 1
ATOM 2026 C CA . ARG A 1 263 ? -11.312 0.645 -2.886 1.00 98.25 263 ARG A CA 1
ATOM 2027 C C . ARG A 1 263 ? -11.436 0.962 -1.400 1.00 98.25 263 ARG A C 1
ATOM 2029 O O . ARG A 1 263 ? -11.879 0.102 -0.640 1.00 98.25 263 ARG A O 1
ATOM 2036 N N . THR A 1 264 ? -11.113 2.186 -0.980 1.00 98.50 264 THR A N 1
ATOM 2037 C CA . THR A 1 264 ? -11.302 2.656 0.397 1.00 98.50 264 THR A CA 1
ATOM 2038 C C . THR A 1 264 ? -12.767 2.541 0.803 1.00 98.50 264 THR A C 1
ATOM 2040 O O . THR A 1 264 ? -13.039 1.898 1.813 1.00 98.50 264 THR A O 1
ATOM 2043 N N . LYS A 1 265 ? -13.726 3.050 0.011 1.00 98.19 265 LYS A N 1
ATOM 2044 C CA . LYS A 1 265 ? -15.174 2.928 0.306 1.00 98.19 265 LYS A CA 1
ATOM 2045 C C . LYS A 1 265 ? -15.601 1.477 0.533 1.00 98.19 265 LYS A C 1
ATOM 2047 O O . LYS A 1 265 ? -16.295 1.164 1.509 1.00 98.19 265 LYS A O 1
ATOM 2052 N N . ALA A 1 266 ? -15.169 0.587 -0.357 1.00 98.50 266 ALA A N 1
ATOM 2053 C CA . ALA A 1 266 ? -15.493 -0.829 -0.279 1.00 98.50 266 ALA A CA 1
ATOM 2054 C C . ALA A 1 266 ? -14.875 -1.489 0.964 1.00 98.50 266 ALA A C 1
ATOM 2056 O O . ALA A 1 266 ? -15.554 -2.226 1.682 1.00 98.50 266 ALA A O 1
ATOM 2057 N N . LEU A 1 267 ? -13.620 -1.162 1.283 1.00 98.62 267 LEU A N 1
ATOM 2058 C CA . LEU A 1 267 ? -12.939 -1.643 2.483 1.00 98.62 267 LEU A CA 1
ATOM 2059 C C . LEU A 1 267 ? -13.585 -1.115 3.767 1.00 98.62 267 LEU A C 1
ATOM 2061 O O . LEU A 1 267 ? -13.752 -1.890 4.701 1.00 98.62 267 LEU A O 1
ATOM 2065 N N . CYS A 1 268 ? -14.026 0.144 3.819 1.00 98.38 268 CYS A N 1
ATOM 2066 C CA . CYS A 1 268 ? -14.759 0.675 4.972 1.00 98.38 268 CYS A CA 1
ATOM 2067 C C . CYS A 1 268 ? -16.036 -0.134 5.236 1.00 98.38 268 CYS A C 1
ATOM 2069 O O . CYS A 1 268 ? -16.350 -0.471 6.379 1.00 98.38 268 CYS A O 1
ATOM 2071 N N . SER A 1 269 ? -16.762 -0.483 4.172 1.00 98.12 269 SER A N 1
ATOM 2072 C CA . SER A 1 269 ? -17.964 -1.318 4.261 1.00 98.12 269 SER A CA 1
ATOM 2073 C C . SER A 1 269 ? -17.628 -2.741 4.713 1.00 98.12 269 SER A C 1
ATOM 2075 O O . SER A 1 269 ? -18.276 -3.273 5.616 1.00 98.12 269 SER A O 1
ATOM 2077 N N . ALA A 1 270 ? -16.564 -3.332 4.161 1.00 98.06 270 ALA A N 1
ATOM 2078 C CA . ALA A 1 270 ? -16.094 -4.660 4.541 1.00 98.06 270 ALA A CA 1
ATOM 2079 C C . ALA A 1 270 ? -15.637 -4.720 6.009 1.00 98.06 270 ALA A C 1
ATOM 2081 O O . ALA A 1 270 ? -16.009 -5.649 6.723 1.00 98.06 270 ALA A O 1
ATOM 2082 N N . VAL A 1 271 ? -14.906 -3.712 6.495 1.00 98.12 271 VAL A N 1
ATOM 2083 C CA . VAL A 1 271 ? -14.501 -3.587 7.905 1.00 98.12 271 VAL A CA 1
ATOM 2084 C C . VAL A 1 271 ? -15.724 -3.548 8.817 1.00 98.12 271 VAL A C 1
ATOM 2086 O O . VAL A 1 271 ? -15.823 -4.353 9.741 1.00 98.12 271 VAL A O 1
ATOM 2089 N N . LYS A 1 272 ? -16.699 -2.679 8.523 1.00 97.50 272 LYS A N 1
ATOM 2090 C CA . LYS A 1 272 ? -17.928 -2.560 9.324 1.00 97.50 272 LYS A CA 1
ATOM 2091 C C . LYS A 1 272 ? -18.737 -3.861 9.342 1.00 97.50 272 LYS A C 1
ATOM 2093 O O . LYS A 1 272 ? -19.219 -4.266 10.395 1.00 97.50 272 LYS A O 1
ATOM 2098 N N . SER A 1 273 ? -18.815 -4.573 8.213 1.00 96.38 273 SER A N 1
ATOM 2099 C CA . SER A 1 273 ? -19.505 -5.874 8.131 1.00 96.38 273 SER A CA 1
ATOM 2100 C C . SER A 1 273 ? -18.873 -6.979 8.989 1.00 96.38 273 SER A C 1
ATOM 2102 O O . SER A 1 273 ? -19.528 -7.974 9.288 1.00 96.38 273 SER A O 1
ATOM 2104 N N . LYS A 1 274 ? -17.622 -6.799 9.433 1.00 94.62 274 LYS A N 1
ATOM 2105 C CA . LYS A 1 274 ? -16.906 -7.727 10.322 1.00 94.62 274 LYS A CA 1
ATOM 2106 C C . LYS A 1 274 ? -17.089 -7.420 11.807 1.00 94.62 274 LYS A C 1
ATOM 2108 O O . LYS A 1 274 ? -16.316 -7.913 12.625 1.00 94.62 274 LYS A O 1
ATOM 2113 N N . ASN A 1 275 ? -18.089 -6.611 12.157 1.00 93.44 275 ASN A N 1
ATOM 2114 C CA . ASN A 1 275 ? -18.328 -6.162 13.528 1.00 93.44 275 ASN A CA 1
ATOM 2115 C C . ASN A 1 275 ? -17.100 -5.445 14.131 1.00 93.44 275 ASN A C 1
ATOM 2117 O O . ASN A 1 275 ? -16.760 -5.614 15.301 1.00 93.44 275 ASN A O 1
ATOM 2121 N N . ILE A 1 276 ? -16.395 -4.680 13.293 1.00 96.38 276 ILE A N 1
ATOM 2122 C CA . ILE A 1 276 ? -15.307 -3.794 13.708 1.00 96.38 276 ILE A CA 1
ATOM 2123 C C . ILE A 1 276 ? -15.869 -2.377 13.736 1.00 96.38 276 ILE A C 1
ATOM 2125 O O . ILE A 1 276 ? -16.356 -1.874 12.721 1.00 96.38 276 ILE A O 1
ATOM 2129 N N . THR A 1 277 ? -15.768 -1.712 14.886 1.00 97.75 277 THR A N 1
ATOM 2130 C CA . THR A 1 277 ? -16.105 -0.290 14.987 1.00 97.75 277 THR A CA 1
ATOM 2131 C C . THR A 1 277 ? -14.999 0.519 14.322 1.00 97.75 277 THR A C 1
ATOM 2133 O O . THR A 1 277 ? -13.862 0.536 14.795 1.00 97.75 277 THR A O 1
ATOM 2136 N N . LEU A 1 278 ? -15.336 1.186 13.220 1.00 98.56 278 LEU A N 1
ATOM 2137 C CA . LEU A 1 278 ? -14.414 2.025 12.459 1.00 98.56 278 LEU A CA 1
ATOM 2138 C C . LEU A 1 278 ? -14.551 3.488 12.884 1.00 98.56 278 LEU A C 1
ATOM 2140 O O . LEU A 1 278 ? -15.536 4.146 12.545 1.00 98.56 278 LEU A O 1
ATOM 2144 N N . TRP A 1 279 ? -13.557 3.975 13.619 1.00 98.56 279 TRP A N 1
ATOM 2145 C CA . TRP A 1 279 ? -13.392 5.374 13.994 1.00 98.56 279 TRP A CA 1
ATOM 2146 C C . TRP A 1 279 ? -12.552 6.076 12.936 1.00 98.56 279 TRP A C 1
ATOM 2148 O O . TRP A 1 279 ? -11.513 5.552 12.537 1.00 98.56 279 TRP A O 1
ATOM 2158 N N . VAL A 1 280 ? -12.983 7.249 12.482 1.00 98.44 280 VAL A N 1
ATOM 2159 C CA . VAL A 1 280 ? -12.272 8.014 11.453 1.00 98.44 280 VAL A CA 1
ATOM 2160 C C . VAL A 1 280 ? -12.028 9.435 11.938 1.00 98.44 280 VAL A C 1
ATOM 2162 O O . VAL A 1 280 ? -12.959 10.112 12.369 1.00 98.44 280 VAL A O 1
ATOM 2165 N N . ILE A 1 281 ? -10.778 9.886 11.849 1.00 98.31 281 ILE A N 1
ATOM 2166 C CA . ILE A 1 281 ? -10.357 11.236 12.218 1.00 98.31 281 ILE A CA 1
ATOM 2167 C C . ILE A 1 281 ? -9.793 11.943 10.983 1.00 98.31 281 ILE A C 1
ATOM 2169 O O . ILE A 1 281 ? -8.785 11.517 10.418 1.00 98.31 281 ILE A O 1
ATOM 2173 N N . SER A 1 282 ? -10.428 13.047 10.593 1.00 97.94 282 SER A N 1
ATOM 2174 C CA . SER A 1 282 ? -9.900 13.998 9.612 1.00 97.94 282 SER A CA 1
ATOM 2175 C C . SER A 1 282 ? -9.077 15.057 10.342 1.00 97.94 282 SER A C 1
ATOM 2177 O O . SER A 1 282 ? -9.629 15.838 11.119 1.00 97.94 282 SER A O 1
ATOM 2179 N N . PHE A 1 283 ? -7.767 15.089 10.116 1.00 97.31 283 PHE A N 1
ATOM 2180 C CA . PHE A 1 283 ? -6.849 16.025 10.760 1.00 97.31 283 PHE A CA 1
ATOM 2181 C C . PHE A 1 283 ? -6.484 17.202 9.844 1.00 97.31 283 PHE A C 1
ATOM 2183 O O . PHE A 1 283 ? -6.417 17.072 8.628 1.00 97.31 283 PHE A O 1
ATOM 2190 N N . GLY A 1 284 ? -6.228 18.365 10.436 1.00 93.88 284 GLY A N 1
ATOM 2191 C CA . GLY A 1 284 ? -5.838 19.575 9.723 1.00 93.88 284 GLY A CA 1
ATOM 2192 C C . GLY A 1 284 ? -6.993 20.273 8.999 1.00 93.88 284 GLY A C 1
ATOM 2193 O O . GLY A 1 284 ? -8.167 19.938 9.152 1.00 93.88 284 GLY A O 1
ATOM 2194 N N . SER A 1 285 ? -6.642 21.305 8.231 1.00 87.56 285 SER A N 1
ATOM 2195 C CA . SER A 1 285 ? -7.578 22.145 7.467 1.00 87.56 285 SER A CA 1
ATOM 2196 C C . SER A 1 285 ? -7.483 21.952 5.948 1.00 87.56 285 SER A C 1
ATOM 2198 O O . SER A 1 285 ? -8.202 22.619 5.210 1.00 87.56 285 SER A O 1
ATOM 2200 N N . GLY A 1 286 ? -6.599 21.062 5.481 1.00 88.75 286 GLY A N 1
ATOM 2201 C CA . GLY A 1 286 ? -6.310 20.842 4.059 1.00 88.75 286 GLY A CA 1
ATOM 2202 C C . GLY A 1 286 ? -7.155 19.766 3.371 1.00 88.75 286 GLY A C 1
ATOM 2203 O O . GLY A 1 286 ? -7.012 19.582 2.167 1.00 88.75 286 GLY A O 1
ATOM 2204 N N . VAL A 1 287 ? -8.020 19.059 4.105 1.00 94.56 287 VAL A N 1
ATOM 2205 C CA . VAL A 1 287 ? -8.850 17.973 3.558 1.00 94.56 287 VAL A CA 1
ATOM 2206 C C . VAL A 1 287 ? -9.998 18.551 2.733 1.00 94.56 287 VAL A C 1
ATOM 2208 O O . VAL A 1 287 ? -10.804 19.334 3.249 1.00 94.56 287 VAL A O 1
ATOM 2211 N N . SER A 1 288 ? -10.097 18.161 1.461 1.00 96.19 288 SER A N 1
ATOM 2212 C CA . SER A 1 288 ? -11.153 18.637 0.565 1.00 96.19 288 SER A CA 1
ATOM 2213 C C . SER A 1 288 ? -12.537 18.154 0.999 1.00 96.19 288 SER A C 1
ATOM 2215 O O . SER A 1 288 ? -12.689 17.174 1.728 1.00 96.19 288 SER A O 1
ATOM 2217 N N . SER A 1 289 ? -13.590 18.816 0.513 1.00 95.94 289 SER A N 1
ATOM 2218 C CA . SER A 1 289 ? -14.973 18.409 0.798 1.00 95.94 289 SER A CA 1
ATOM 2219 C C . SER A 1 289 ? -15.281 16.989 0.308 1.00 95.94 289 SER A C 1
ATOM 2221 O O . SER A 1 289 ? -15.979 16.244 0.994 1.00 95.94 289 SER A O 1
ATOM 2223 N N . GLY A 1 290 ? -14.730 16.590 -0.844 1.00 95.81 290 GLY A N 1
ATOM 2224 C CA . GLY A 1 290 ? -14.870 15.236 -1.380 1.00 95.81 290 GLY A CA 1
ATOM 2225 C C . GLY A 1 290 ? -14.184 14.190 -0.501 1.00 95.81 290 GLY A C 1
ATOM 2226 O O . GLY A 1 290 ? -14.788 13.164 -0.181 1.00 95.81 290 GLY A O 1
ATOM 2227 N N . ALA A 1 291 ? -12.958 14.469 -0.049 1.00 96.56 291 ALA A N 1
ATOM 2228 C CA . ALA A 1 291 ? -12.245 13.590 0.872 1.00 96.56 291 ALA A CA 1
ATOM 2229 C C . ALA A 1 291 ? -12.929 13.524 2.247 1.00 96.56 291 ALA A C 1
ATOM 2231 O O . ALA A 1 291 ? -13.087 12.435 2.792 1.00 96.56 291 ALA A O 1
ATOM 2232 N N . GLN A 1 292 ? -13.431 14.643 2.779 1.00 97.25 292 GLN A N 1
ATOM 2233 C CA . GLN A 1 292 ? -14.212 14.628 4.019 1.00 97.25 292 GLN A CA 1
ATOM 2234 C C . GLN A 1 292 ? -15.481 13.785 3.895 1.00 97.25 292 GLN A C 1
ATOM 2236 O O . GLN A 1 292 ? -15.759 12.981 4.783 1.00 97.25 292 GLN A O 1
ATOM 2241 N N . ALA A 1 293 ? -16.225 13.905 2.791 1.00 97.44 293 ALA A N 1
ATOM 2242 C CA . ALA A 1 293 ? -17.411 13.085 2.557 1.00 97.44 293 ALA A CA 1
ATOM 2243 C C . ALA A 1 293 ? -17.066 11.585 2.496 1.00 97.44 293 ALA A C 1
ATOM 2245 O O . ALA A 1 293 ? -17.767 10.761 3.090 1.00 97.44 293 ALA A O 1
ATOM 2246 N N . LEU A 1 294 ? -15.954 11.229 1.840 1.00 97.69 294 LEU A N 1
ATOM 2247 C CA . LEU A 1 294 ? -15.429 9.864 1.835 1.00 97.69 294 LEU A CA 1
ATOM 2248 C C . LEU A 1 294 ? -15.121 9.380 3.261 1.00 97.69 294 LEU A C 1
ATOM 2250 O O . LEU A 1 294 ? -15.654 8.351 3.680 1.00 97.69 294 LEU A O 1
ATOM 2254 N N . LEU A 1 295 ? -14.320 10.130 4.021 1.00 98.31 295 LEU A N 1
ATOM 2255 C CA . LEU A 1 295 ? -13.919 9.781 5.388 1.00 98.31 295 LEU A CA 1
ATOM 2256 C C . LEU A 1 295 ? -15.122 9.656 6.334 1.00 98.31 295 LEU A C 1
ATOM 2258 O O . LEU A 1 295 ? -15.211 8.702 7.109 1.00 98.31 295 LEU A O 1
ATOM 2262 N N . GLN A 1 296 ? -16.091 10.564 6.225 1.00 98.06 296 GLN A N 1
ATOM 2263 C CA . GLN A 1 296 ? -17.319 10.519 7.009 1.00 98.06 296 GLN A CA 1
ATOM 2264 C C . GLN A 1 296 ? -18.167 9.286 6.669 1.00 98.06 296 GLN A C 1
ATOM 2266 O O . GLN A 1 296 ? -18.656 8.614 7.575 1.00 98.06 296 GLN A O 1
ATOM 2271 N N . SER A 1 297 ? -18.308 8.942 5.382 1.00 97.12 297 SER A N 1
ATOM 2272 C CA . SER A 1 297 ? -19.034 7.733 4.951 1.00 97.12 297 SER A CA 1
ATOM 2273 C C . SER A 1 297 ? -18.337 6.431 5.374 1.00 97.12 297 SER A C 1
ATOM 2275 O O . SER A 1 297 ? -18.977 5.392 5.586 1.00 97.12 297 SER A O 1
ATOM 2277 N N . CYS A 1 298 ? -17.012 6.491 5.522 1.00 97.88 298 CYS A N 1
ATOM 2278 C CA . CYS A 1 298 ? -16.191 5.369 5.936 1.00 97.88 298 CYS A CA 1
ATOM 2279 C C . CYS A 1 298 ? -16.462 4.991 7.399 1.00 97.88 298 CYS A C 1
ATOM 2281 O O . CYS A 1 298 ? -16.632 3.807 7.706 1.00 97.88 298 CYS A O 1
ATOM 2283 N N . ALA A 1 299 ? -16.593 5.987 8.279 1.00 98.50 299 ALA A N 1
ATOM 2284 C CA . ALA A 1 299 ? -16.810 5.793 9.708 1.00 98.50 299 ALA A CA 1
ATOM 2285 C C . ALA A 1 299 ? -18.055 4.949 10.035 1.00 98.50 299 ALA A C 1
ATOM 2287 O O . ALA A 1 299 ? -19.023 4.850 9.272 1.00 98.50 299 ALA A O 1
ATOM 2288 N N . SER A 1 300 ? -18.028 4.319 11.206 1.00 98.38 300 SER A N 1
ATOM 2289 C CA . SER A 1 300 ? -19.233 3.776 11.840 1.00 98.38 300 SER A CA 1
ATOM 2290 C C . SER A 1 300 ? -20.126 4.918 12.364 1.00 98.38 300 SER A C 1
ATOM 2292 O O . SER A 1 300 ? -19.640 6.043 12.528 1.00 98.38 300 SER A O 1
ATOM 2294 N N . PRO A 1 301 ? -21.428 4.681 12.619 1.00 97.31 301 PRO A N 1
ATOM 2295 C CA . PRO A 1 301 ? -22.342 5.732 13.071 1.00 97.31 301 PRO A CA 1
ATOM 2296 C C . PRO A 1 301 ? -21.821 6.460 14.316 1.00 97.31 301 PRO A C 1
ATOM 2298 O O . PRO A 1 301 ? -21.489 5.813 15.304 1.00 97.31 301 PRO A O 1
ATOM 2301 N N . ASN A 1 302 ? -21.761 7.795 14.275 1.00 96.38 302 ASN A N 1
ATOM 2302 C CA . ASN A 1 302 ? -21.214 8.644 15.348 1.00 96.38 302 ASN A CA 1
ATOM 2303 C C . ASN A 1 302 ? -19.730 8.378 15.681 1.00 96.38 302 ASN A C 1
ATOM 2305 O O . ASN A 1 302 ? -19.302 8.578 16.815 1.00 96.38 302 ASN A O 1
ATOM 2309 N N . ARG A 1 303 ? -18.939 7.898 14.710 1.00 98.19 303 ARG A N 1
ATOM 2310 C CA . ARG A 1 303 ? -17.501 7.603 14.875 1.00 98.19 303 ARG A CA 1
ATOM 2311 C C . ARG A 1 303 ? -16.599 8.425 13.948 1.00 98.19 303 ARG A C 1
ATOM 2313 O O . ARG A 1 303 ? -15.457 8.040 13.712 1.00 98.19 303 ARG A O 1
ATOM 2320 N N . PHE A 1 304 ? -17.106 9.532 13.405 1.00 98.19 304 PHE A N 1
ATOM 2321 C CA . PHE A 1 304 ? -16.337 10.472 12.589 1.00 98.19 304 PHE A CA 1
ATOM 2322 C C . PHE A 1 304 ? -16.010 11.732 13.388 1.00 98.19 304 PHE A C 1
ATOM 2324 O O . PHE A 1 304 ? -16.903 12.332 13.983 1.00 98.19 304 PHE A O 1
ATOM 2331 N N . TYR A 1 305 ? -14.745 12.140 13.358 1.00 97.88 305 TYR A N 1
ATOM 2332 C CA . TYR A 1 305 ? -14.238 13.304 14.073 1.00 97.88 305 TYR A CA 1
ATOM 2333 C C . TYR A 1 305 ? -13.403 14.178 13.139 1.00 97.88 305 TYR A C 1
ATOM 2335 O O . TYR A 1 305 ? -12.689 13.684 12.265 1.00 97.88 305 TYR A O 1
ATOM 2343 N N . VAL A 1 306 ? -13.446 15.486 13.372 1.00 97.00 306 VAL A N 1
ATOM 2344 C CA . VAL A 1 306 ? -12.586 16.465 12.701 1.00 97.00 306 VAL A CA 1
ATOM 2345 C C . VAL A 1 306 ? -11.690 17.113 13.751 1.00 97.00 306 VAL A C 1
ATOM 2347 O O . VAL A 1 306 ? -12.147 17.469 14.837 1.00 97.00 306 VAL A O 1
ATOM 2350 N N . ALA A 1 307 ? -10.406 17.259 13.442 1.00 97.25 307 ALA A N 1
ATOM 2351 C CA . ALA A 1 307 ? -9.423 17.895 14.305 1.00 97.25 307 ALA A CA 1
ATOM 2352 C C . ALA A 1 307 ? -8.606 18.916 13.511 1.00 97.25 307 ALA A C 1
ATOM 2354 O O . ALA A 1 307 ? -7.670 18.555 12.808 1.00 97.25 307 ALA A O 1
ATOM 2355 N N . ALA A 1 308 ? -8.912 20.205 13.662 1.00 93.88 308 ALA A N 1
ATOM 2356 C CA . ALA A 1 308 ? -8.194 21.267 12.951 1.00 93.88 308 ALA A CA 1
ATOM 2357 C C . ALA A 1 308 ? -6.764 21.512 13.479 1.00 93.88 308 ALA A C 1
ATOM 2359 O O . ALA A 1 308 ? -5.971 22.183 12.824 1.00 93.88 308 ALA A O 1
ATOM 2360 N N . ASN A 1 309 ? -6.438 21.018 14.677 1.00 95.00 309 ASN A N 1
ATOM 2361 C CA . ASN A 1 309 ? -5.144 21.195 15.334 1.00 95.00 309 ASN A CA 1
ATOM 2362 C C . ASN A 1 309 ? -4.871 20.064 16.342 1.00 95.00 309 ASN A C 1
ATOM 2364 O O . ASN A 1 309 ? -5.756 19.261 16.653 1.00 95.00 309 ASN A O 1
ATOM 2368 N N . SER A 1 310 ? -3.649 20.021 16.879 1.00 95.88 310 SER A N 1
ATOM 2369 C CA . SER A 1 310 ? -3.203 18.964 17.794 1.00 95.88 310 SER A CA 1
ATOM 2370 C C . SER A 1 310 ? -3.981 18.911 19.111 1.00 95.88 310 SER A C 1
ATOM 2372 O O . SER A 1 310 ? -4.183 17.823 19.638 1.00 95.88 310 SER A O 1
ATOM 2374 N N . ALA A 1 311 ? -4.451 20.044 19.642 1.00 97.44 311 ALA A N 1
ATOM 2375 C CA . ALA A 1 311 ? -5.220 20.052 20.888 1.00 97.44 311 ALA A CA 1
ATOM 2376 C C . ALA A 1 311 ? -6.582 19.365 20.701 1.00 97.44 311 ALA A C 1
ATOM 2378 O O . ALA A 1 311 ? -6.951 18.496 21.491 1.00 97.44 311 ALA A O 1
ATOM 2379 N N . THR A 1 312 ? -7.294 19.680 19.614 1.00 97.00 312 THR A N 1
ATOM 2380 C CA . THR A 1 312 ? -8.537 18.981 19.251 1.00 97.00 312 THR A CA 1
ATOM 2381 C C . THR A 1 312 ? -8.276 17.511 18.935 1.00 97.00 312 THR A C 1
ATOM 2383 O O . THR A 1 312 ? -9.066 16.659 19.326 1.00 97.00 312 THR A O 1
ATOM 2386 N N . LEU A 1 313 ? -7.156 17.190 18.280 1.00 97.19 313 LEU A N 1
ATOM 2387 C CA . LEU A 1 313 ? -6.791 15.804 17.996 1.00 97.19 313 LEU A CA 1
ATOM 2388 C C . LEU A 1 313 ? -6.622 14.984 19.282 1.00 97.19 313 LEU A C 1
ATOM 2390 O O . LEU A 1 313 ? -7.195 13.902 19.395 1.00 97.19 313 LEU A O 1
ATOM 2394 N N . ILE A 1 314 ? -5.881 15.515 20.259 1.00 97.12 314 ILE A N 1
ATOM 2395 C CA . ILE A 1 314 ? -5.687 14.879 21.569 1.00 97.12 314 ILE A CA 1
ATOM 2396 C C . ILE A 1 314 ? -7.036 14.686 22.269 1.00 97.12 314 ILE A C 1
ATOM 2398 O O . ILE A 1 314 ? -7.316 13.588 22.746 1.00 97.12 314 ILE A O 1
ATOM 2402 N N . SER A 1 315 ? -7.896 15.710 22.266 1.00 97.50 315 SER A N 1
ATOM 2403 C CA . SER A 1 315 ? -9.240 15.617 22.849 1.00 97.50 315 SER A CA 1
ATOM 2404 C C . SER A 1 315 ? -10.101 14.546 22.170 1.00 97.50 315 SER A C 1
ATOM 2406 O O . SER A 1 315 ? -10.800 13.806 22.858 1.00 97.50 315 SER A O 1
ATOM 2408 N N . ASN A 1 316 ? -10.038 14.422 20.840 1.00 97.50 316 ASN A N 1
ATOM 2409 C CA . ASN A 1 316 ? -10.774 13.392 20.102 1.00 97.50 316 ASN A CA 1
ATOM 2410 C C . ASN A 1 316 ? -10.278 11.986 20.473 1.00 97.50 316 ASN A C 1
ATOM 2412 O O . ASN A 1 316 ? -11.089 11.099 20.721 1.00 97.50 316 ASN A O 1
ATOM 2416 N N . PHE A 1 317 ? -8.961 11.769 20.564 1.00 96.69 317 PHE A N 1
ATOM 2417 C CA . PHE A 1 317 ? -8.415 10.475 20.991 1.00 96.69 317 PHE A CA 1
ATOM 2418 C C . PHE A 1 317 ? -8.787 10.118 22.435 1.00 96.69 317 PHE A C 1
ATOM 2420 O O . PHE A 1 317 ? -9.085 8.956 22.705 1.00 96.69 317 PHE A O 1
ATOM 2427 N N . GLN A 1 318 ? -8.806 11.097 23.347 1.00 96.31 318 GLN A N 1
ATOM 2428 C CA . GLN A 1 318 ? -9.277 10.901 24.722 1.00 96.31 318 GLN A CA 1
ATOM 2429 C C . GLN A 1 318 ? -10.746 10.467 24.744 1.00 96.31 318 GLN A C 1
ATOM 2431 O O . GLN A 1 318 ? -11.069 9.454 25.356 1.00 96.31 318 GLN A O 1
ATOM 2436 N N . GLN A 1 319 ? -11.609 11.153 23.989 1.00 95.81 319 GLN A N 1
ATOM 2437 C CA . GLN A 1 319 ? -13.020 10.786 23.887 1.00 95.81 319 GLN A CA 1
ATOM 2438 C C . GLN A 1 319 ? -13.211 9.367 23.329 1.00 95.81 319 GLN A C 1
ATOM 2440 O O . GLN A 1 319 ? -13.984 8.585 23.878 1.00 95.81 319 GLN A O 1
ATOM 2445 N N . ILE A 1 320 ? -12.486 9.001 22.267 1.00 95.88 320 ILE A N 1
ATOM 2446 C CA . ILE A 1 320 ? -12.538 7.644 21.704 1.00 95.88 320 ILE A CA 1
ATOM 2447 C C . ILE A 1 320 ? -12.127 6.607 22.762 1.00 95.88 320 ILE A C 1
ATOM 2449 O O . ILE A 1 320 ? -12.777 5.569 22.892 1.00 95.88 320 ILE A O 1
ATOM 2453 N N . ALA A 1 321 ? -11.073 6.879 23.537 1.00 93.88 321 ALA A N 1
ATOM 2454 C CA . ALA A 1 321 ? -10.616 5.982 24.595 1.00 93.88 321 ALA A CA 1
ATOM 2455 C C . ALA A 1 321 ? -11.657 5.813 25.715 1.00 93.88 321 ALA A C 1
ATOM 2457 O O . ALA A 1 321 ? -11.876 4.687 26.174 1.00 93.88 321 ALA A O 1
ATOM 2458 N N . ASP A 1 322 ? -12.326 6.894 26.118 1.00 92.94 322 ASP A N 1
ATOM 2459 C CA . ASP A 1 322 ? -13.391 6.862 27.123 1.00 92.94 322 ASP A CA 1
ATOM 2460 C C . ASP A 1 322 ? -14.589 6.036 26.642 1.00 92.94 322 ASP A C 1
ATOM 2462 O O . ASP A 1 322 ? -15.085 5.173 27.370 1.00 92.94 322 ASP A O 1
ATOM 2466 N N . GLU A 1 323 ? -15.015 6.229 25.391 1.00 92.56 323 GLU A N 1
ATOM 2467 C CA . GLU A 1 323 ? -16.136 5.490 24.805 1.00 92.56 323 GLU A CA 1
ATOM 2468 C C . GLU A 1 323 ? -15.839 3.988 24.667 1.00 92.56 323 GLU A C 1
ATOM 2470 O O . GLU A 1 323 ? -16.685 3.157 24.998 1.00 92.56 323 GLU A O 1
ATOM 2475 N N . ILE A 1 324 ? -14.622 3.623 24.251 1.00 91.31 324 ILE A N 1
ATOM 2476 C CA . ILE A 1 324 ? -14.175 2.220 24.218 1.00 91.31 324 ILE A CA 1
ATOM 2477 C C . ILE A 1 324 ? -14.125 1.630 25.640 1.00 91.31 324 ILE A C 1
ATOM 2479 O O . ILE A 1 324 ? -14.429 0.454 25.846 1.00 91.31 324 ILE A O 1
ATOM 2483 N N . SER A 1 325 ? -13.749 2.425 26.643 1.00 85.38 325 SER A N 1
ATOM 2484 C CA . SER A 1 325 ? -13.608 1.958 28.028 1.00 85.38 325 SER A CA 1
ATOM 2485 C C . SER A 1 325 ? -14.952 1.759 28.734 1.00 85.38 325 SER A C 1
ATOM 2487 O O . SER A 1 325 ? -15.110 0.782 29.465 1.00 85.38 325 SER A O 1
ATOM 2489 N N . GLN A 1 326 ? -15.944 2.624 28.498 1.00 71.94 326 GLN A N 1
ATOM 2490 C CA . GLN A 1 326 ? -17.298 2.462 29.054 1.00 71.94 326 GLN A CA 1
ATOM 2491 C C . GLN A 1 326 ? -17.956 1.143 28.621 1.00 71.94 326 GLN A C 1
ATOM 2493 O O . GLN A 1 326 ? -18.638 0.493 29.418 1.00 71.94 326 GLN A O 1
ATOM 2498 N N . LEU A 1 327 ? -17.692 0.697 27.390 1.00 62.53 327 LEU A N 1
ATOM 2499 C CA . LEU A 1 327 ? -18.175 -0.585 26.867 1.00 62.53 327 LEU A CA 1
ATOM 2500 C C . LEU A 1 327 ? -17.570 -1.792 27.606 1.00 62.53 327 LEU A C 1
ATOM 2502 O O . LEU A 1 327 ? -18.205 -2.840 27.702 1.00 62.53 327 LEU A O 1
ATOM 2506 N N . ARG A 1 328 ? -16.386 -1.640 28.217 1.00 61.69 328 ARG A N 1
ATOM 2507 C CA . ARG A 1 328 ? -15.762 -2.686 29.049 1.00 61.69 328 ARG A CA 1
ATOM 2508 C C . ARG A 1 328 ? -16.319 -2.765 30.467 1.00 61.69 328 ARG A C 1
ATOM 2510 O O . ARG A 1 328 ? -16.210 -3.818 31.080 1.00 61.69 328 ARG A O 1
ATOM 2517 N N . LEU A 1 329 ? -16.869 -1.672 30.998 1.00 58.97 329 LEU A N 1
ATOM 2518 C CA . LEU A 1 329 ? -17.401 -1.612 32.368 1.00 58.97 329 LEU A CA 1
ATOM 2519 C C . LEU A 1 329 ? -18.867 -2.056 32.470 1.00 58.97 329 LEU A C 1
ATOM 2521 O O . LEU A 1 329 ? -19.363 -2.268 33.572 1.00 58.97 329 LEU A O 1
ATOM 2525 N N . THR A 1 330 ? -19.566 -2.156 31.339 1.00 54.81 330 THR A N 1
ATOM 2526 C CA . THR A 1 330 ? -21.004 -2.466 31.266 1.00 54.81 330 THR A CA 1
ATOM 2527 C C . THR A 1 330 ? -21.309 -3.912 30.859 1.00 54.81 330 THR A C 1
ATOM 2529 O O . THR A 1 330 ? -22.484 -4.266 30.753 1.00 54.81 330 THR A O 1
ATOM 2532 N N . LYS A 1 331 ? -20.280 -4.746 30.655 1.00 47.41 331 LYS A N 1
ATOM 2533 C CA . LYS A 1 331 ? -20.396 -6.190 30.398 1.00 47.41 331 LYS A CA 1
ATOM 2534 C C . LYS A 1 331 ? -20.129 -7.023 31.646 1.00 47.41 331 LYS A C 1
ATOM 2536 O O . LYS A 1 331 ? -19.229 -6.640 32.425 1.00 47.41 331 LYS A O 1
#

pLDDT: mean 91.06, std 11.2, range [41.0, 98.62]

Foldseek 3Di:
DDDDDDDDDDDDDDDDDDDDDDDDDDDFQDWDKDAPDDDDPCQQDPDDPHGDQWDWFLQDDSSRIDTFGFPPDWAFAQADADPALFCPPCVVPHDPRRLRLDLADDQPPDRNNDIGGQTLSVAAQDAEPVGHGDNDMDIGRDRDDSQADEDDWDDDDADDDDPDPVSVVVSVVSGDDDDFAQQLNVLSVLSNSQACNHPCVVVHVADPVRHHDAAEDEAEDAEAGWDQCRYQDSNGRQQRNSSHHDDPNTDHRVSVSSSSLSSLLNSLVVSVVRNHQYAYEHEADHYDPVNLVSRVSSGDVVRYYYYNDDVSVVVSVVVVVVVVVVVVVVD